Protein AF-A0A4S4M527-F1 (afdb_monomer_lite)

Organism: NCBI:txid1095465

Radius of gyration: 26.35 Å; chains: 1; bounding box: 72×80×52 Å

InterPro domains:
  IPR002562 3'-5' exonuclease domain [PF01612] (17-190)
  IPR002562 3'-5' exonuclease domain [SM00474] (15-194)
  IPR012337 Ribonuclease H-like superfamily [SSF53098] (31-190)
  IPR036397 Ribonuclease H superfamily [G3DSA:3.30.420.10] (13-190)
  IPR051132 3'-5' Exonuclease domain-containing protein [PTHR13620] (26-189)

pLDDT: mean 76.59, std 26.17, range [22.36, 98.75]

Foldseek 3Di:
DAADFLCPDVQRAAEDEDLDLVVCLVVLVVADAQKQKDFAWAFDPDDPNDTDDTATQWIWIDDPHYIYTYGQLSDPAHRPNVLCQQQDQVGAYFAAVVVVVQVRCCVRHVRFGWNDFHLLQLLLQQPVVSCVPPVDSHDHLQVLCCVQPVHGYDPDCLRNDHSSDDDDPVVSRNSRRRRSSRNVSVVSSVVSSVVVVGDDDSVRGTDGRCVVVVHDDDDPDPPPPPPPPPPDDDDDDDDDDDDDDDDDDDDDDDDDDDDDDDDDDDPDDPDDDDPLVVQLQVCVVVVHDPVVSQVVCPDPVHHDDPDFDWDDDPFFIWTDDPPDPDIDTDGPGDDDDDDD

Secondary structure (DSSP, 8-state):
-PBP-GGGSSSPPEEEEE--HHHHHHHHTT--SSEEEEEE------BTTBPPP----EEEEE-SSEEEEE-GGGSSS--HHHHHHHH-TTS-EEESSHHHHHHHHHHHH------EEEHHHHHHHH-HHHHHHH-SS---HHHHHHHHHS-B---SGGGGS-TTSPPPHHHHHHHHHHHHHHHHHHHHHHHHHHHTT----HHHHEE-HHHHHTPPP-PPPP----------PPPPPPPPP-----------------------------PPPPHHHHHHHHHHHTT--HHHHHHHTSSTTSPPPTT-EEEEETTEEEEE-TTSS--EEE-SSS------

Sequence (340 aa):
MPLYTYRDSIPRPTLMYIRSEAEANELVLALNGPVGFDMEWCCSPRRHGTSVHRPTALVQICDSSIILLIQLSAMKKVPQKVKELIESPSIPKMGVNIRGDGMKLYRDYGILPANLVELGTLACQADTCFQEIFNRPMVSLAKCVSFYQHRTLDKGPVRTSNWEAVLSREQMEYAANDAHCALLMYKKILSIARSSNRPLSPSEYTTDLAVELGIEREVPAPFSEEITPSNTELPPPPPSAQPVQEQADTSTSTRTLTISTSVSITKASAIAPRPQHLRAYQLWKNGNALDVICAALRSAERPLKQSTVMYVHSSGIILISSTFFLPSILRPGPLVNYYF

Structure (mmCIF, N/CA/C/O backbone):
data_AF-A0A4S4M527-F1
#
_entry.id   AF-A0A4S4M527-F1
#
loop_
_atom_site.group_PDB
_atom_site.id
_atom_site.type_symbol
_atom_site.label_atom_id
_atom_site.label_alt_id
_atom_site.label_comp_id
_atom_site.label_asym_id
_atom_site.label_entity_id
_atom_site.label_seq_id
_atom_site.pdbx_PDB_ins_code
_atom_site.Cartn_x
_atom_site.Cartn_y
_atom_site.Cartn_z
_atom_site.occupancy
_atom_site.B_iso_or_equiv
_atom_site.auth_seq_id
_atom_site.auth_comp_id
_atom_site.auth_asym_id
_atom_site.auth_atom_id
_atom_site.pdbx_PDB_model_num
ATOM 1 N N . MET A 1 1 ? 10.330 14.191 16.187 1.00 83.44 1 MET A N 1
ATOM 2 C CA . MET A 1 1 ? 9.886 12.780 16.249 1.00 83.44 1 MET A CA 1
ATOM 3 C C . MET A 1 1 ? 10.831 11.921 15.427 1.00 83.44 1 MET A C 1
ATOM 5 O O . MET A 1 1 ? 11.297 12.422 14.408 1.00 83.44 1 MET A O 1
ATOM 9 N N . PRO A 1 2 ? 11.134 10.682 15.850 1.00 94.00 2 PRO A N 1
ATOM 10 C CA . PRO A 1 2 ? 11.991 9.777 15.086 1.00 94.00 2 PRO A CA 1
ATOM 11 C C . PRO A 1 2 ? 11.385 9.435 13.719 1.00 94.00 2 PRO A C 1
ATOM 13 O O . PRO A 1 2 ? 10.159 9.426 13.555 1.00 94.00 2 PRO A O 1
ATOM 16 N N . LEU A 1 3 ? 12.249 9.149 12.741 1.00 95.25 3 LEU A N 1
ATOM 17 C CA . LEU A 1 3 ? 11.817 8.678 11.428 1.00 95.25 3 LEU A CA 1
ATOM 18 C C . LEU A 1 3 ? 11.140 7.309 11.549 1.00 95.25 3 LEU A C 1
ATOM 20 O O . LEU A 1 3 ? 11.508 6.462 12.369 1.00 95.25 3 LEU A O 1
ATOM 24 N N . TYR A 1 4 ? 10.112 7.107 10.739 1.00 96.75 4 TYR A N 1
ATOM 25 C CA . TYR A 1 4 ? 9.487 5.810 10.572 1.00 96.75 4 TYR A CA 1
ATOM 26 C C . TYR A 1 4 ? 10.345 4.921 9.666 1.00 96.75 4 TYR A C 1
ATOM 28 O O . TYR A 1 4 ? 10.824 5.367 8.627 1.00 96.75 4 TYR A O 1
ATOM 36 N N . THR A 1 5 ? 10.506 3.654 10.044 1.00 96.31 5 THR A N 1
ATOM 37 C CA . THR A 1 5 ? 11.042 2.615 9.160 1.00 96.31 5 THR A CA 1
ATOM 38 C C . THR A 1 5 ? 10.321 1.299 9.420 1.00 96.31 5 THR A C 1
ATOM 40 O O . THR A 1 5 ? 10.112 0.904 10.570 1.00 96.31 5 THR A O 1
ATOM 43 N N . TYR A 1 6 ? 9.973 0.581 8.353 1.00 95.50 6 TYR A N 1
ATOM 44 C CA . TYR A 1 6 ? 9.435 -0.774 8.449 1.00 95.50 6 TYR A CA 1
ATOM 45 C C . TYR A 1 6 ? 10.413 -1.727 9.157 1.00 95.50 6 TYR A C 1
ATOM 47 O O . TYR A 1 6 ? 9.998 -2.738 9.720 1.00 95.50 6 TYR A O 1
ATOM 55 N N . ARG A 1 7 ? 11.716 -1.411 9.173 1.00 94.25 7 ARG A N 1
ATOM 56 C CA . ARG A 1 7 ? 12.770 -2.245 9.773 1.00 94.25 7 ARG A CA 1
ATOM 57 C C . ARG A 1 7 ? 12.681 -2.376 11.289 1.00 94.25 7 ARG A C 1
ATOM 59 O O . ARG A 1 7 ? 13.253 -3.332 11.821 1.00 94.25 7 ARG A O 1
ATOM 66 N N . ASP A 1 8 ? 11.988 -1.446 11.939 1.00 93.69 8 ASP A N 1
ATOM 67 C CA . ASP A 1 8 ? 11.757 -1.441 13.386 1.00 93.69 8 ASP A CA 1
ATOM 68 C C . ASP A 1 8 ? 10.607 -2.376 13.792 1.00 93.69 8 ASP A C 1
ATOM 70 O O . ASP A 1 8 ? 10.422 -2.649 14.976 1.00 93.69 8 ASP A O 1
ATOM 74 N N . SER A 1 9 ? 9.815 -2.864 12.832 1.00 89.31 9 SER A N 1
ATOM 75 C CA . SER A 1 9 ? 8.726 -3.795 13.122 1.00 89.31 9 SER A CA 1
ATOM 76 C C . SER A 1 9 ? 9.244 -5.184 13.500 1.00 89.31 9 SER A C 1
ATOM 78 O O . SER A 1 9 ? 10.297 -5.637 13.040 1.00 89.31 9 SER A O 1
ATOM 80 N N . ILE A 1 10 ? 8.486 -5.859 14.367 1.00 86.12 10 ILE A N 1
ATOM 81 C CA . ILE A 1 10 ? 8.781 -7.208 14.847 1.00 86.12 10 ILE A CA 1
ATOM 82 C C . ILE A 1 10 ? 7.524 -8.071 14.633 1.00 86.12 10 ILE A C 1
ATOM 84 O O . ILE A 1 10 ? 6.491 -7.769 15.233 1.00 86.12 10 ILE A O 1
ATOM 88 N N . PRO A 1 11 ? 7.590 -9.135 13.806 1.00 88.75 11 PRO A N 1
ATOM 89 C CA . PRO A 1 11 ? 8.727 -9.506 12.960 1.00 88.75 11 PRO A CA 1
ATOM 90 C C . PRO A 1 11 ? 8.966 -8.479 11.842 1.00 88.75 11 PRO A C 1
ATOM 92 O O . PRO A 1 11 ? 8.029 -7.862 11.346 1.00 88.75 11 PRO A O 1
ATOM 95 N N . ARG A 1 12 ? 10.229 -8.325 11.427 1.00 89.94 12 ARG A N 1
ATOM 96 C CA . ARG A 1 12 ? 10.589 -7.443 10.312 1.00 89.94 12 ARG A CA 1
ATOM 97 C C . ARG A 1 12 ? 10.104 -8.054 8.992 1.00 89.94 12 ARG A C 1
ATOM 99 O O . ARG A 1 12 ? 10.495 -9.189 8.707 1.00 89.94 12 ARG A O 1
ATOM 106 N N . PRO A 1 13 ? 9.344 -7.326 8.157 1.00 91.00 13 PRO A N 1
ATOM 107 C CA . PRO A 1 13 ? 8.909 -7.840 6.875 1.00 91.00 13 PRO A CA 1
ATOM 108 C C . PRO A 1 13 ? 10.069 -7.891 5.877 1.00 91.00 13 PRO A C 1
ATOM 110 O O . PRO A 1 13 ? 11.017 -7.099 5.922 1.00 91.00 13 PRO A O 1
ATOM 113 N N . THR A 1 14 ? 9.986 -8.848 4.959 1.00 92.75 14 THR A N 1
ATOM 114 C CA . THR A 1 14 ? 10.963 -9.039 3.888 1.00 92.75 14 THR A CA 1
ATOM 115 C C . THR A 1 14 ? 10.628 -8.115 2.727 1.00 92.75 14 THR A C 1
ATOM 117 O O . THR A 1 14 ? 9.535 -8.193 2.177 1.00 92.75 14 THR A O 1
ATOM 120 N N . LEU A 1 15 ? 11.574 -7.259 2.344 1.00 96.12 15 LEU A N 1
ATOM 121 C CA . LEU A 1 15 ? 11.433 -6.365 1.197 1.00 96.12 15 LEU A CA 1
ATOM 122 C C . LEU A 1 15 ? 11.909 -7.056 -0.085 1.00 96.12 15 LEU A C 1
ATOM 124 O O . LEU A 1 15 ? 13.040 -7.541 -0.131 1.00 96.12 15 LEU A O 1
ATOM 128 N N . MET A 1 16 ? 11.071 -7.064 -1.120 1.00 91.81 16 MET A N 1
ATOM 129 C CA . MET A 1 16 ? 11.372 -7.637 -2.433 1.00 91.81 16 MET A CA 1
ATOM 130 C C . MET A 1 16 ? 11.135 -6.598 -3.528 1.00 91.81 16 MET A C 1
ATOM 132 O O . MET A 1 16 ? 10.050 -6.032 -3.628 1.00 91.81 16 MET A O 1
ATOM 136 N N . TYR A 1 17 ? 12.150 -6.361 -4.357 1.00 98.12 17 TYR A N 1
ATOM 137 C CA . TYR A 1 17 ? 12.063 -5.474 -5.515 1.00 98.12 17 TYR A CA 1
ATOM 138 C C . TYR A 1 17 ? 12.004 -6.301 -6.797 1.00 98.12 17 TYR A C 1
ATOM 140 O O . TYR A 1 17 ? 12.930 -7.051 -7.097 1.00 98.12 17 TYR A O 1
ATOM 148 N N . ILE A 1 18 ? 10.902 -6.159 -7.530 1.00 96.81 18 ILE A N 1
ATOM 149 C CA . ILE A 1 18 ? 10.504 -7.051 -8.613 1.00 96.81 18 ILE A CA 1
ATOM 150 C C . ILE A 1 18 ? 10.402 -6.264 -9.916 1.00 96.81 18 ILE A C 1
ATOM 152 O O . ILE A 1 18 ? 9.701 -5.254 -10.008 1.00 96.81 18 ILE A O 1
ATOM 156 N N . ARG A 1 19 ? 11.082 -6.769 -10.947 1.00 97.81 19 ARG A N 1
ATOM 157 C CA . ARG A 1 19 ? 11.080 -6.206 -12.310 1.00 97.81 19 ARG A CA 1
ATOM 158 C C . ARG A 1 19 ? 10.663 -7.223 -13.378 1.00 97.81 19 ARG A C 1
ATOM 160 O O . ARG A 1 19 ? 10.652 -6.894 -14.558 1.00 97.81 19 ARG A O 1
ATOM 167 N N . SER A 1 20 ? 10.334 -8.452 -12.972 1.00 95.88 20 SER A N 1
ATOM 168 C CA . SER A 1 20 ? 9.876 -9.538 -13.844 1.00 95.88 20 SER A CA 1
ATOM 169 C C . SER A 1 20 ? 8.390 -9.819 -13.631 1.00 95.88 20 SER A C 1
ATOM 171 O O . SER A 1 20 ? 7.934 -9.939 -12.496 1.00 95.88 20 SER A O 1
ATOM 173 N N . GLU A 1 21 ? 7.639 -9.965 -14.725 1.00 96.94 21 GLU A N 1
ATOM 174 C CA . GLU A 1 21 ? 6.211 -10.302 -14.680 1.00 96.94 21 GLU A CA 1
ATOM 175 C C . GLU A 1 21 ? 5.966 -11.662 -14.008 1.00 96.94 21 GLU A C 1
ATOM 177 O O . GLU A 1 21 ? 5.078 -11.794 -13.168 1.00 96.94 21 GLU A O 1
ATOM 182 N N . ALA A 1 22 ? 6.781 -12.668 -14.344 1.00 94.00 22 ALA A N 1
ATOM 183 C CA . ALA A 1 22 ? 6.652 -14.015 -13.790 1.00 94.00 22 ALA A CA 1
ATOM 184 C C . ALA A 1 22 ? 6.910 -14.032 -12.276 1.00 94.00 22 ALA A C 1
ATOM 186 O O . ALA A 1 22 ? 6.154 -14.640 -11.525 1.00 94.00 22 ALA A O 1
ATOM 187 N N . GLU A 1 23 ? 7.938 -13.307 -11.830 1.00 93.00 23 GLU A N 1
ATOM 188 C CA . GLU A 1 23 ? 8.274 -13.179 -10.410 1.00 93.00 23 GLU A CA 1
ATOM 189 C C . GLU A 1 23 ? 7.178 -12.428 -9.640 1.00 93.00 23 GLU A C 1
ATOM 191 O O . GLU A 1 23 ? 6.799 -12.842 -8.548 1.00 93.00 23 GLU A O 1
ATOM 196 N N . ALA A 1 24 ? 6.609 -11.369 -10.227 1.00 95.62 24 ALA A N 1
ATOM 197 C CA . ALA A 1 24 ? 5.493 -10.646 -9.626 1.00 95.62 24 ALA A CA 1
ATOM 198 C C . ALA A 1 24 ? 4.252 -11.536 -9.476 1.00 95.62 24 ALA A C 1
ATOM 200 O O . ALA A 1 24 ? 3.616 -11.518 -8.423 1.00 95.62 24 ALA A O 1
ATOM 201 N N . ASN A 1 25 ? 3.936 -12.342 -10.497 1.00 96.19 25 ASN A N 1
ATOM 202 C CA . ASN A 1 25 ? 2.818 -13.281 -10.447 1.00 96.19 25 ASN A CA 1
ATOM 203 C C . ASN A 1 25 ? 3.009 -14.381 -9.392 1.00 96.19 25 ASN A C 1
ATOM 205 O O . ASN A 1 25 ? 2.037 -14.776 -8.758 1.00 96.19 25 ASN A O 1
ATOM 209 N N . GLU A 1 26 ? 4.235 -14.871 -9.198 1.00 92.56 26 GLU A N 1
ATOM 210 C CA . GLU A 1 26 ? 4.546 -15.883 -8.182 1.00 92.56 26 GLU A CA 1
ATOM 211 C C . GLU A 1 26 ? 4.475 -15.293 -6.765 1.00 92.56 26 GLU A C 1
ATOM 213 O O . GLU A 1 26 ? 3.823 -15.852 -5.884 1.00 92.56 26 GLU A O 1
ATOM 218 N N . LEU A 1 27 ? 5.114 -14.143 -6.537 1.00 91.31 27 LEU A N 1
ATOM 219 C CA . LEU A 1 27 ? 5.280 -13.587 -5.192 1.00 91.31 27 LEU A CA 1
ATOM 220 C C . LEU A 1 27 ? 4.023 -12.912 -4.645 1.00 91.31 27 LEU A C 1
ATOM 222 O O . LEU A 1 27 ? 3.814 -12.928 -3.433 1.00 91.31 27 LEU A O 1
ATOM 226 N N . VAL A 1 28 ? 3.164 -12.349 -5.499 1.00 95.50 28 VAL A N 1
ATOM 227 C CA . VAL A 1 28 ? 1.921 -11.707 -5.040 1.00 95.50 28 VAL A CA 1
ATOM 228 C C . VAL A 1 28 ? 0.950 -12.708 -4.404 1.00 95.50 28 VAL A C 1
ATOM 230 O O . VAL A 1 28 ? 0.233 -12.356 -3.472 1.00 95.50 28 VAL A O 1
ATOM 233 N N . LEU A 1 29 ? 0.989 -13.973 -4.835 1.00 93.25 29 LEU A N 1
ATOM 234 C CA . LEU A 1 29 ? 0.188 -15.062 -4.265 1.00 93.25 29 LEU A CA 1
ATOM 235 C C . LEU A 1 29 ? 0.611 -15.433 -2.836 1.00 93.25 29 LEU A C 1
ATOM 237 O O . LEU A 1 29 ? -0.146 -16.087 -2.126 1.00 93.25 29 LEU A O 1
ATOM 241 N N . ALA A 1 30 ? 1.812 -15.031 -2.406 1.00 89.06 30 ALA A N 1
ATOM 242 C CA . ALA A 1 30 ? 2.293 -15.276 -1.049 1.00 89.06 30 ALA A CA 1
ATOM 243 C C . ALA A 1 30 ? 1.750 -14.266 -0.022 1.00 89.06 30 ALA A C 1
ATOM 245 O O . ALA A 1 30 ? 1.944 -14.469 1.180 1.00 89.06 30 ALA A O 1
ATOM 246 N N . LEU A 1 31 ? 1.110 -13.181 -0.474 1.00 92.38 31 LEU A N 1
ATOM 247 C CA . LEU A 1 31 ? 0.542 -12.167 0.407 1.00 92.38 31 LEU A CA 1
ATOM 248 C C . LEU A 1 31 ? -0.755 -12.657 1.047 1.00 92.38 31 LEU A C 1
ATOM 250 O O . LEU A 1 31 ? -1.658 -13.142 0.370 1.00 92.38 31 LEU A O 1
ATOM 254 N N . ASN A 1 32 ? -0.878 -12.440 2.354 1.00 90.31 32 ASN A N 1
ATOM 255 C CA . ASN A 1 32 ? -2.111 -12.680 3.092 1.00 90.31 32 ASN A CA 1
ATOM 256 C C . ASN A 1 32 ? -2.761 -11.339 3.441 1.00 90.31 32 ASN A C 1
ATOM 258 O O . ASN A 1 32 ? -2.271 -10.613 4.307 1.00 90.31 32 ASN A O 1
ATOM 262 N N . GLY A 1 33 ? -3.861 -11.009 2.754 1.00 89.31 33 GLY A N 1
ATOM 263 C CA . GLY A 1 33 ? -4.626 -9.785 3.004 1.00 89.31 33 GLY A CA 1
ATOM 264 C C . GLY A 1 33 ? -5.125 -9.682 4.454 1.00 89.31 33 GLY A C 1
ATOM 265 O O . GLY A 1 33 ? -5.291 -10.711 5.116 1.00 89.31 33 GLY A O 1
ATOM 266 N N . PRO A 1 34 ? -5.393 -8.473 4.984 1.00 97.56 34 PRO A N 1
ATOM 267 C CA . PRO A 1 34 ? -5.377 -7.144 4.345 1.00 97.56 34 PRO A CA 1
ATOM 268 C C . PRO A 1 34 ? -3.984 -6.667 3.911 1.00 97.56 34 PRO A C 1
ATOM 270 O O . PRO A 1 34 ? -2.988 -7.072 4.511 1.00 97.56 34 PRO A O 1
ATOM 273 N N . VAL A 1 35 ? -3.918 -5.782 2.906 1.00 98.69 35 VAL A N 1
ATOM 274 C CA . VAL A 1 35 ? -2.644 -5.288 2.356 1.00 98.69 35 VAL A CA 1
ATOM 275 C C . VAL A 1 35 ? -2.511 -3.766 2.378 1.00 98.69 35 VAL A C 1
ATOM 277 O O . VAL A 1 35 ? -3.416 -3.033 1.979 1.00 98.69 35 VAL A O 1
ATOM 280 N N . GLY A 1 36 ? -1.341 -3.290 2.801 1.00 98.69 36 GLY A N 1
ATOM 281 C CA . GLY A 1 36 ? -0.929 -1.907 2.573 1.00 98.69 36 GLY A CA 1
ATOM 282 C C . GLY A 1 36 ? -0.670 -1.690 1.090 1.00 98.69 36 GLY A C 1
ATOM 283 O O . GLY A 1 36 ? -0.096 -2.568 0.442 1.00 98.69 36 GLY A O 1
ATOM 284 N N . PHE A 1 37 ? -1.129 -0.561 0.559 1.00 98.75 37 PHE A N 1
ATOM 285 C CA . PHE A 1 37 ? -1.101 -0.276 -0.867 1.00 98.75 37 PHE A CA 1
ATOM 286 C C . PHE A 1 37 ? -0.721 1.181 -1.121 1.00 98.75 37 PHE A C 1
ATOM 288 O O . PHE A 1 37 ? -1.317 2.081 -0.532 1.00 98.75 37 PHE A O 1
ATOM 295 N N . ASP A 1 38 ? 0.241 1.391 -2.015 1.00 98.31 38 ASP A N 1
ATOM 296 C CA . ASP A 1 38 ? 0.602 2.709 -2.539 1.00 98.31 38 ASP A CA 1
ATOM 297 C C . ASP A 1 38 ? 1.256 2.568 -3.927 1.00 98.31 38 ASP A C 1
ATOM 299 O O . ASP A 1 38 ? 1.542 1.456 -4.393 1.00 98.31 38 ASP A O 1
ATOM 303 N N . MET A 1 39 ? 1.464 3.674 -4.633 1.00 98.06 39 MET A N 1
ATOM 304 C CA . MET A 1 39 ? 2.029 3.666 -5.976 1.00 98.06 39 MET A CA 1
ATOM 305 C C . MET A 1 39 ? 2.818 4.935 -6.302 1.00 98.06 39 MET A C 1
ATOM 307 O O . MET A 1 39 ? 2.554 6.011 -5.787 1.00 98.06 39 MET A O 1
ATOM 311 N N . GLU A 1 40 ? 3.779 4.812 -7.217 1.00 97.44 40 GLU A N 1
ATOM 312 C CA . GLU A 1 40 ? 4.677 5.911 -7.576 1.00 97.44 40 GLU A CA 1
ATOM 313 C C . GLU A 1 40 ? 4.849 6.046 -9.092 1.00 97.44 40 GLU A C 1
ATOM 315 O O . GLU A 1 40 ? 4.766 5.075 -9.854 1.00 97.44 40 GLU A O 1
ATOM 320 N N . TRP A 1 41 ? 5.070 7.278 -9.549 1.00 95.75 41 TRP A N 1
ATOM 321 C CA . TRP A 1 41 ? 5.211 7.625 -10.964 1.00 95.75 41 TRP A CA 1
ATOM 322 C C . TRP A 1 41 ? 6.108 8.841 -11.160 1.00 95.75 41 TRP A C 1
ATOM 324 O O . TRP A 1 41 ? 6.236 9.704 -10.295 1.00 95.75 41 TRP A O 1
ATOM 334 N N . CYS A 1 42 ? 6.716 8.951 -12.338 1.00 92.19 42 CYS A N 1
ATOM 335 C CA . CYS A 1 42 ? 7.538 10.108 -12.667 1.00 92.19 42 CYS A CA 1
ATOM 336 C C . CYS A 1 42 ? 6.691 11.382 -12.763 1.00 92.19 42 CYS A C 1
ATOM 338 O O . CYS A 1 42 ? 5.835 11.512 -13.639 1.00 92.19 42 CYS A O 1
ATOM 340 N N . CYS A 1 43 ? 6.984 12.368 -11.921 1.00 81.38 43 CYS A N 1
ATOM 341 C CA . CYS A 1 43 ? 6.433 13.710 -12.059 1.00 81.38 43 CYS A CA 1
ATOM 342 C C . CYS A 1 43 ? 7.179 14.460 -13.173 1.00 81.38 43 CYS A C 1
ATOM 344 O O . CYS A 1 43 ? 8.318 14.886 -12.992 1.00 81.38 43 CYS A O 1
ATOM 346 N N . SER A 1 44 ? 6.551 14.648 -14.336 1.00 67.62 44 SER A N 1
ATOM 347 C CA . SER A 1 44 ? 7.105 15.525 -15.373 1.00 67.62 44 SER A CA 1
ATOM 348 C C . SER A 1 44 ? 6.817 16.994 -15.030 1.00 67.62 44 SER A C 1
ATOM 350 O O . SER A 1 44 ? 5.649 17.347 -14.835 1.00 67.62 44 SER A O 1
ATOM 352 N N . PRO A 1 45 ? 7.834 17.879 -14.982 1.00 61.09 45 PRO A N 1
ATOM 353 C CA . PRO A 1 45 ? 7.591 19.305 -14.826 1.00 61.09 45 PRO A CA 1
ATOM 354 C C . PRO A 1 45 ? 6.725 19.805 -15.984 1.00 61.09 45 PRO A C 1
ATOM 356 O O . PRO A 1 45 ? 6.943 19.424 -17.137 1.00 61.09 45 PRO A O 1
ATOM 359 N N . ARG A 1 46 ? 5.755 20.679 -15.690 1.00 57.50 46 ARG A N 1
ATOM 360 C CA . ARG A 1 46 ? 4.980 21.368 -16.728 1.00 57.50 46 ARG A CA 1
ATOM 361 C C . ARG A 1 46 ? 5.946 22.197 -17.574 1.00 57.50 46 ARG A C 1
ATOM 363 O O . ARG A 1 46 ? 6.410 23.243 -17.132 1.00 57.50 46 ARG A O 1
ATOM 370 N N . ARG A 1 47 ? 6.248 21.745 -18.789 1.00 53.41 47 ARG A N 1
ATOM 371 C CA . ARG A 1 47 ? 6.888 22.579 -19.810 1.00 53.41 47 ARG A CA 1
ATOM 372 C C . ARG A 1 47 ? 5.773 23.144 -20.685 1.00 53.41 47 ARG A C 1
ATOM 374 O O . ARG A 1 47 ? 4.981 22.377 -21.217 1.00 53.41 47 ARG A O 1
ATOM 381 N N . HIS A 1 48 ? 5.694 24.471 -20.788 1.00 58.19 48 HIS A N 1
ATOM 382 C CA . HIS A 1 48 ? 4.729 25.186 -21.642 1.00 58.19 48 HIS A CA 1
ATOM 383 C C . HIS A 1 48 ? 3.244 24.870 -21.364 1.00 58.19 48 HIS A C 1
ATOM 385 O O . HIS A 1 48 ? 2.428 24.817 -22.274 1.00 58.19 48 HIS A O 1
ATOM 391 N N . GLY A 1 49 ? 2.878 24.645 -20.097 1.00 58.03 49 GLY A N 1
ATOM 392 C CA . GLY A 1 49 ? 1.479 24.434 -19.695 1.00 58.03 49 GLY A CA 1
ATOM 393 C C . GLY A 1 49 ? 0.932 23.019 -19.917 1.00 58.03 49 GLY A C 1
ATOM 394 O O . GLY A 1 49 ? -0.081 22.675 -19.315 1.00 58.03 49 GLY A O 1
ATOM 395 N N . THR A 1 50 ? 1.624 22.160 -20.672 1.00 56.34 50 THR A N 1
ATOM 396 C CA . THR A 1 50 ? 1.233 20.757 -20.878 1.00 56.34 50 THR A CA 1
ATOM 397 C C . THR A 1 50 ? 2.015 19.827 -19.949 1.00 56.34 50 THR A C 1
ATOM 399 O O . THR A 1 50 ? 3.245 19.765 -20.004 1.00 56.34 50 THR A O 1
ATOM 402 N N . SER A 1 51 ? 1.322 19.090 -19.078 1.00 63.53 51 SER A N 1
ATOM 403 C CA . SER A 1 51 ? 1.917 17.964 -18.350 1.00 63.53 51 SER A CA 1
ATOM 404 C C . SER A 1 51 ? 1.893 16.724 -19.238 1.00 63.53 51 SER A C 1
ATOM 406 O O . SER A 1 51 ? 0.815 16.284 -19.635 1.00 63.53 51 SER A O 1
ATOM 408 N N . VAL A 1 52 ? 3.060 16.143 -19.522 1.00 77.06 52 VAL A N 1
ATOM 409 C CA . VAL A 1 52 ? 3.135 14.826 -20.168 1.00 77.06 52 VAL A CA 1
ATOM 410 C C . VAL A 1 52 ? 2.574 13.796 -19.192 1.00 77.06 52 VAL A C 1
ATOM 412 O O . VAL A 1 52 ? 3.023 13.722 -18.047 1.00 77.06 52 VAL A O 1
ATOM 415 N N . HIS A 1 53 ? 1.567 13.034 -19.623 1.00 84.94 53 HIS A N 1
ATOM 416 C CA . HIS A 1 53 ? 1.033 11.929 -18.832 1.00 84.94 53 HIS A CA 1
ATOM 417 C C . HIS A 1 53 ? 2.119 10.859 -18.661 1.00 84.94 53 HIS A C 1
ATOM 419 O O . HIS A 1 53 ? 2.767 10.451 -19.624 1.00 84.94 53 HIS A O 1
ATOM 425 N N . ARG A 1 54 ? 2.356 10.458 -17.410 1.00 91.62 54 ARG A N 1
ATOM 426 C CA . ARG A 1 54 ? 3.320 9.421 -17.036 1.00 91.62 54 ARG A CA 1
ATOM 427 C C . ARG A 1 54 ? 2.552 8.311 -16.312 1.00 91.62 54 ARG A C 1
ATOM 429 O O . ARG A 1 54 ? 1.971 8.593 -15.250 1.00 91.62 54 ARG A O 1
ATOM 436 N N . PRO A 1 55 ? 2.487 7.093 -16.882 1.00 95.75 55 PRO A N 1
ATOM 437 C CA . PRO A 1 55 ? 1.821 5.963 -16.246 1.00 95.75 55 PRO A CA 1
ATOM 438 C C . PRO A 1 55 ? 2.405 5.644 -14.865 1.00 95.75 55 PRO A C 1
ATOM 440 O O . PRO A 1 55 ? 3.532 6.035 -14.552 1.00 95.75 55 PRO A O 1
ATOM 443 N N . THR A 1 56 ? 1.643 4.947 -14.026 1.00 97.81 56 THR A N 1
ATOM 444 C CA . THR A 1 56 ? 2.147 4.419 -12.752 1.00 97.81 56 THR A CA 1
ATOM 445 C C . THR A 1 56 ? 3.360 3.515 -12.983 1.00 97.81 56 THR A C 1
ATOM 447 O O . THR A 1 56 ? 3.263 2.495 -13.651 1.00 97.81 56 THR A O 1
ATOM 450 N N . ALA A 1 57 ? 4.517 3.874 -12.428 1.00 98.12 57 ALA A N 1
ATOM 451 C CA . ALA A 1 57 ? 5.768 3.155 -12.665 1.00 98.12 57 ALA A CA 1
ATOM 452 C C . ALA A 1 57 ? 6.002 2.028 -11.650 1.00 98.12 57 ALA A C 1
ATOM 454 O O . ALA A 1 57 ? 6.598 1.004 -11.987 1.00 98.12 57 ALA A O 1
ATOM 455 N N . LEU A 1 58 ? 5.522 2.209 -10.419 1.00 98.75 58 LEU A N 1
ATOM 456 C CA . LEU A 1 58 ? 5.728 1.302 -9.296 1.00 98.75 58 LEU A CA 1
ATOM 457 C C . LEU A 1 58 ? 4.419 1.093 -8.536 1.00 98.75 58 LEU A C 1
ATOM 459 O O . LEU A 1 58 ? 3.753 2.062 -8.184 1.00 98.75 58 LEU A O 1
ATOM 463 N N . VAL A 1 59 ? 4.104 -0.160 -8.219 1.00 98.75 59 VAL A N 1
ATOM 464 C CA . VAL A 1 59 ? 3.054 -0.531 -7.263 1.00 98.75 59 VAL A CA 1
ATOM 465 C C . VAL A 1 59 ? 3.709 -1.144 -6.029 1.00 98.75 59 VAL A C 1
ATOM 467 O O . VAL A 1 59 ? 4.598 -1.989 -6.146 1.00 98.75 59 VAL A O 1
ATOM 470 N N . GLN A 1 60 ? 3.277 -0.708 -4.851 1.00 98.62 60 GLN A N 1
ATOM 471 C CA . GLN A 1 60 ? 3.746 -1.191 -3.560 1.00 98.62 60 GLN A CA 1
ATOM 472 C C . GLN A 1 60 ? 2.620 -1.949 -2.874 1.00 98.62 60 GLN A C 1
ATOM 474 O O . GLN A 1 60 ? 1.532 -1.410 -2.688 1.00 98.62 60 GLN A O 1
ATOM 479 N N . ILE A 1 61 ? 2.874 -3.201 -2.500 1.00 98.69 61 ILE A N 1
ATOM 480 C CA . ILE A 1 61 ? 1.888 -4.038 -1.813 1.00 98.69 61 ILE A CA 1
ATOM 481 C C . ILE A 1 61 ? 2.580 -4.739 -0.661 1.00 98.69 61 ILE A C 1
ATOM 483 O O . ILE A 1 61 ? 3.618 -5.370 -0.859 1.00 98.69 61 ILE A O 1
ATOM 487 N N . CYS A 1 62 ? 2.018 -4.668 0.538 1.00 97.62 62 CYS A N 1
ATOM 488 C CA . CYS A 1 62 ? 2.579 -5.394 1.667 1.00 97.62 62 CYS A CA 1
ATOM 489 C C . CYS A 1 62 ? 1.528 -6.070 2.531 1.00 97.62 62 CYS A C 1
ATOM 491 O O . CYS A 1 62 ? 0.461 -5.513 2.779 1.00 97.62 62 CYS A O 1
ATOM 493 N N . ASP A 1 63 ? 1.887 -7.225 3.077 1.00 96.12 63 ASP A N 1
ATOM 494 C CA . ASP A 1 63 ? 1.211 -7.806 4.228 1.00 96.12 63 ASP A CA 1
ATOM 495 C C . ASP A 1 63 ? 2.072 -7.638 5.496 1.00 96.12 63 ASP A C 1
ATOM 497 O O . ASP A 1 63 ? 2.981 -6.810 5.565 1.00 96.12 63 ASP A O 1
ATOM 501 N N . SER A 1 64 ? 1.776 -8.411 6.541 1.00 92.00 64 SER A N 1
ATOM 502 C CA . SER A 1 64 ? 2.518 -8.361 7.810 1.00 92.00 64 SER A CA 1
ATOM 503 C C . SER A 1 64 ? 3.969 -8.855 7.719 1.00 92.00 64 SER A C 1
ATOM 505 O O . SER A 1 64 ? 4.722 -8.695 8.674 1.00 92.00 64 SER A O 1
ATOM 507 N N . SER A 1 65 ? 4.334 -9.542 6.639 1.00 91.56 65 SER A N 1
ATOM 508 C CA . SER A 1 65 ? 5.549 -10.350 6.524 1.00 91.56 65 SER A CA 1
ATOM 509 C C . SER A 1 65 ? 6.376 -10.053 5.277 1.00 91.56 65 SER A C 1
ATOM 511 O O . SER A 1 65 ? 7.586 -10.289 5.284 1.00 91.56 65 SER A O 1
ATOM 513 N N . ILE A 1 66 ? 5.755 -9.537 4.220 1.00 94.75 66 ILE A N 1
ATOM 514 C CA . ILE A 1 66 ? 6.372 -9.290 2.921 1.00 94.75 66 ILE A CA 1
ATOM 515 C C . ILE A 1 66 ? 5.948 -7.906 2.426 1.00 94.75 66 ILE A C 1
ATOM 517 O O . ILE A 1 66 ? 4.781 -7.532 2.513 1.00 94.75 66 ILE A O 1
ATOM 521 N N . ILE A 1 67 ? 6.908 -7.162 1.878 1.00 98.38 67 ILE A N 1
ATOM 522 C CA . ILE A 1 67 ? 6.700 -5.918 1.136 1.00 98.38 67 ILE A CA 1
ATOM 523 C C . ILE A 1 67 ? 7.188 -6.155 -0.293 1.00 98.38 67 ILE A C 1
ATOM 525 O O . ILE A 1 67 ? 8.366 -6.444 -0.507 1.00 98.38 67 ILE A O 1
ATOM 529 N N . LEU A 1 68 ? 6.290 -6.024 -1.265 1.00 98.50 68 LEU A N 1
ATOM 530 C CA . LEU A 1 68 ? 6.568 -6.162 -2.689 1.00 98.50 68 LEU A CA 1
ATOM 531 C C . LEU A 1 68 ? 6.606 -4.780 -3.343 1.00 98.50 68 LEU A C 1
ATOM 533 O O . LEU A 1 68 ? 5.631 -4.034 -3.294 1.00 98.50 68 LEU A O 1
ATOM 537 N N . LEU A 1 69 ? 7.726 -4.466 -3.988 1.00 98.75 69 LEU A N 1
ATOM 538 C CA . LEU A 1 69 ? 7.905 -3.299 -4.846 1.00 98.75 69 LEU A CA 1
ATOM 539 C C . LEU A 1 69 ? 7.903 -3.774 -6.300 1.00 98.75 69 LEU A C 1
ATOM 541 O O . LEU A 1 69 ? 8.908 -4.289 -6.790 1.00 98.75 69 LEU A O 1
ATOM 545 N N . ILE A 1 70 ? 6.765 -3.640 -6.975 1.00 98.75 70 ILE A N 1
ATOM 546 C CA . ILE A 1 70 ? 6.516 -4.200 -8.307 1.00 98.75 70 ILE A CA 1
ATOM 547 C C . ILE A 1 70 ? 6.632 -3.084 -9.342 1.00 98.75 70 ILE A C 1
ATOM 549 O O . ILE A 1 70 ? 5.734 -2.253 -9.487 1.00 98.75 70 ILE A O 1
ATOM 553 N N . GLN A 1 71 ? 7.754 -3.041 -10.059 1.00 98.56 71 GLN A N 1
ATOM 554 C CA . GLN A 1 71 ? 8.014 -1.980 -11.028 1.00 98.56 71 GLN A CA 1
ATOM 555 C C . GLN A 1 71 ? 7.374 -2.290 -12.383 1.00 98.56 71 GLN A C 1
ATOM 557 O O . GLN A 1 71 ? 7.975 -2.938 -13.240 1.00 98.56 71 GLN A O 1
ATOM 562 N N . LEU A 1 72 ? 6.162 -1.774 -12.582 1.00 98.50 72 LEU A N 1
ATOM 563 C CA . LEU A 1 72 ? 5.389 -1.917 -13.814 1.00 98.50 72 LEU A CA 1
ATOM 564 C C . LEU A 1 72 ? 6.106 -1.326 -15.033 1.00 98.50 72 LEU A C 1
ATOM 566 O O . LEU A 1 72 ? 6.043 -1.909 -16.111 1.00 98.50 72 LEU A O 1
ATOM 570 N N . SER A 1 73 ? 6.849 -0.224 -14.874 1.00 97.50 73 SER A N 1
ATOM 571 C CA . SER A 1 73 ? 7.592 0.402 -15.983 1.00 97.50 73 SER A CA 1
ATOM 572 C C . SER A 1 73 ? 8.708 -0.478 -16.560 1.00 97.50 73 SER A C 1
ATOM 574 O O . SER A 1 73 ? 9.192 -0.214 -17.658 1.00 97.50 73 SER A O 1
ATOM 576 N N . ALA A 1 74 ? 9.139 -1.510 -15.828 1.00 97.19 74 ALA A N 1
ATOM 577 C CA . ALA A 1 74 ? 10.133 -2.479 -16.285 1.00 97.19 74 ALA A CA 1
ATOM 578 C C . ALA A 1 74 ? 9.503 -3.698 -16.990 1.00 97.19 74 ALA A C 1
ATOM 580 O O . ALA A 1 74 ? 10.229 -4.586 -17.435 1.00 97.19 74 ALA A O 1
ATOM 581 N N . MET A 1 75 ? 8.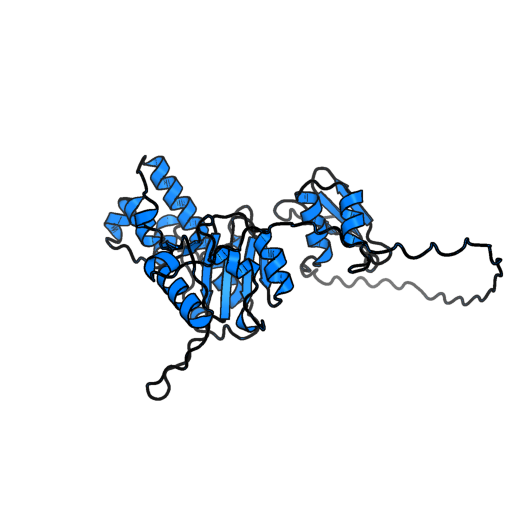171 -3.753 -17.091 1.00 97.25 75 MET A N 1
ATOM 582 C CA . MET A 1 75 ? 7.413 -4.889 -17.611 1.00 97.25 75 MET A CA 1
ATOM 583 C C . MET A 1 75 ? 6.676 -4.511 -18.898 1.00 97.25 75 MET A C 1
ATOM 585 O O . MET A 1 75 ? 6.316 -3.358 -19.117 1.00 97.25 75 MET A O 1
ATOM 589 N N . LYS A 1 76 ? 6.427 -5.498 -19.767 1.00 94.88 76 LYS A N 1
ATOM 590 C CA . LYS A 1 76 ? 5.681 -5.275 -21.021 1.00 94.88 76 LYS A CA 1
ATOM 591 C C . LYS A 1 76 ? 4.182 -5.076 -20.793 1.00 94.88 76 LYS A C 1
ATOM 593 O O . LYS A 1 76 ? 3.520 -4.438 -21.602 1.00 94.88 76 LYS A O 1
ATOM 598 N N . LYS A 1 77 ? 3.652 -5.666 -19.723 1.00 95.44 77 LYS A N 1
ATOM 599 C CA . LYS A 1 77 ? 2.249 -5.603 -19.314 1.00 95.44 77 LYS A CA 1
ATOM 600 C C . LYS A 1 77 ? 2.158 -5.735 -17.798 1.00 95.44 77 LYS A C 1
ATOM 602 O O . LYS A 1 77 ? 3.108 -6.184 -17.154 1.00 95.44 77 LYS A O 1
ATOM 607 N N . VAL A 1 78 ? 1.012 -5.361 -17.239 1.00 97.81 78 VAL A N 1
ATOM 608 C CA . VAL A 1 78 ? 0.740 -5.565 -15.814 1.00 97.81 78 VAL A CA 1
ATOM 609 C C . VAL A 1 78 ? 0.647 -7.072 -15.528 1.00 97.81 78 VAL A C 1
ATOM 611 O O . VAL A 1 78 ? -0.059 -7.772 -16.259 1.00 97.81 78 VAL A O 1
ATOM 614 N N . PRO A 1 79 ? 1.325 -7.593 -14.487 1.00 98.44 79 PRO A N 1
ATOM 615 C CA . PRO A 1 79 ? 1.217 -8.999 -14.112 1.00 98.44 79 PRO A CA 1
ATOM 616 C C . PRO A 1 79 ? -0.219 -9.372 -13.727 1.00 98.44 79 PRO A C 1
ATOM 618 O O . PRO A 1 79 ? -0.845 -8.710 -12.897 1.00 98.44 79 PRO A O 1
ATOM 621 N N . GLN A 1 80 ? -0.735 -10.454 -14.310 1.00 98.12 80 GLN A N 1
ATOM 622 C CA . GLN A 1 80 ? -2.135 -10.857 -14.164 1.00 98.12 80 GLN A CA 1
ATOM 623 C C . GLN A 1 80 ? -2.546 -11.100 -12.702 1.00 98.12 80 GLN A C 1
ATOM 625 O O . GLN A 1 80 ? -3.600 -10.634 -12.284 1.00 98.12 80 GLN A O 1
ATOM 630 N N . LYS A 1 81 ? -1.708 -11.755 -11.889 1.00 98.19 81 LYS A N 1
ATOM 631 C CA . LYS A 1 81 ? -2.022 -12.008 -10.470 1.00 98.19 81 LYS A CA 1
ATOM 632 C C . LYS A 1 81 ? -1.978 -10.745 -9.615 1.00 98.19 81 LYS A C 1
ATOM 634 O O . LYS A 1 81 ? -2.695 -10.646 -8.624 1.00 98.19 81 LYS A O 1
ATOM 639 N N . VAL A 1 82 ? -1.181 -9.755 -10.018 1.00 98.56 82 VAL A N 1
ATOM 640 C CA . VAL A 1 82 ? -1.172 -8.436 -9.373 1.00 98.56 82 VAL A CA 1
ATOM 641 C C . VAL A 1 82 ? -2.475 -7.701 -9.678 1.00 98.56 82 VAL A C 1
ATOM 643 O O . VAL A 1 82 ? -3.094 -7.169 -8.760 1.00 98.56 82 VAL A O 1
ATOM 646 N N . LYS A 1 83 ? -2.932 -7.736 -10.939 1.00 98.56 83 LYS A N 1
ATOM 647 C CA . LYS A 1 83 ? -4.245 -7.209 -11.334 1.00 98.56 83 LYS A CA 1
ATOM 648 C C . LYS A 1 83 ? -5.373 -7.883 -10.541 1.00 98.56 83 LYS A C 1
ATOM 650 O O . LYS A 1 83 ? -6.141 -7.180 -9.896 1.00 98.56 83 LYS A O 1
ATOM 655 N N . GLU A 1 84 ? -5.415 -9.216 -10.509 1.00 98.25 84 GLU A N 1
ATOM 656 C CA . GLU A 1 84 ? -6.426 -9.982 -9.761 1.00 98.25 84 GLU A CA 1
ATOM 657 C C . GLU A 1 84 ? -6.482 -9.590 -8.272 1.00 98.25 84 GLU A C 1
ATOM 659 O O . GLU A 1 84 ? -7.567 -9.396 -7.727 1.00 98.25 84 GLU A O 1
ATOM 664 N N . LEU A 1 85 ? -5.331 -9.416 -7.606 1.00 98.38 85 LEU A N 1
ATOM 665 C CA . LEU A 1 85 ? -5.296 -8.984 -6.203 1.00 98.38 85 LEU A CA 1
ATOM 666 C C . LEU A 1 85 ? -5.869 -7.568 -6.023 1.00 98.38 85 LEU A C 1
ATOM 668 O O . LEU A 1 85 ? -6.648 -7.320 -5.097 1.00 98.38 85 LEU A O 1
ATOM 672 N N . ILE A 1 86 ? -5.496 -6.633 -6.900 1.00 98.56 86 ILE A N 1
ATOM 673 C CA . ILE A 1 86 ? -5.958 -5.240 -6.844 1.00 98.56 86 ILE A CA 1
ATOM 674 C C . ILE A 1 86 ? -7.476 -5.160 -7.088 1.00 98.56 86 ILE A C 1
ATOM 676 O O . ILE A 1 86 ? -8.177 -4.438 -6.375 1.00 98.56 86 ILE A O 1
ATOM 680 N N . GLU A 1 87 ? -8.000 -5.940 -8.031 1.00 98.31 87 GLU A N 1
ATOM 681 C CA . GLU A 1 87 ? -9.427 -5.983 -8.385 1.00 98.31 87 GLU A CA 1
ATOM 682 C C . GLU A 1 87 ? -10.270 -6.842 -7.430 1.00 98.31 87 GLU A C 1
ATOM 684 O O . GLU A 1 87 ? -11.496 -6.764 -7.455 1.00 98.31 87 GLU A O 1
ATOM 689 N N . SER A 1 88 ? -9.640 -7.631 -6.555 1.00 97.50 88 SER A N 1
ATOM 690 C CA . SER A 1 88 ? -10.354 -8.515 -5.634 1.00 97.50 88 SER A CA 1
ATOM 691 C C . SER A 1 88 ? -11.150 -7.737 -4.572 1.00 97.50 88 SER A C 1
ATOM 693 O O . SER A 1 88 ? -10.547 -7.015 -3.766 1.00 97.50 88 SER A O 1
ATOM 695 N N . PRO A 1 89 ? -12.484 -7.912 -4.478 1.00 96.75 89 PRO A N 1
ATOM 696 C CA . PRO A 1 89 ? -13.286 -7.294 -3.423 1.00 96.75 89 PRO A CA 1
ATOM 697 C C . PRO A 1 89 ? -13.055 -7.943 -2.051 1.00 96.75 89 PRO A C 1
ATOM 699 O O . PRO A 1 89 ? -13.362 -7.331 -1.031 1.00 96.75 89 PRO A O 1
ATOM 702 N N . SER A 1 90 ? -12.488 -9.155 -1.988 1.00 96.56 90 SER A N 1
ATOM 703 C CA . SER A 1 90 ? -12.248 -9.866 -0.724 1.00 96.56 90 SER A CA 1
ATOM 704 C C . SER A 1 90 ? -10.971 -9.427 -0.005 1.00 96.56 90 SER A C 1
ATOM 706 O O . SER A 1 90 ? -10.817 -9.702 1.184 1.00 96.56 90 SER A O 1
ATOM 708 N N . ILE A 1 91 ? -10.067 -8.729 -0.698 1.00 97.69 91 ILE A N 1
ATOM 709 C CA . ILE A 1 91 ? -8.795 -8.257 -0.146 1.00 97.69 91 ILE A CA 1
ATOM 710 C C . ILE A 1 91 ? -8.883 -6.739 0.049 1.00 97.69 91 ILE A C 1
ATOM 712 O O . ILE A 1 91 ? -8.912 -6.012 -0.947 1.00 97.69 91 ILE A O 1
ATOM 716 N N . PRO A 1 92 ? -8.892 -6.236 1.297 1.00 98.31 92 PRO A N 1
ATOM 717 C CA . PRO A 1 92 ? -8.822 -4.804 1.558 1.00 98.31 92 PRO A CA 1
ATOM 718 C C . PRO A 1 92 ? -7.436 -4.254 1.210 1.00 98.31 92 PRO A C 1
ATOM 720 O O . PRO A 1 92 ? -6.428 -4.799 1.671 1.00 98.31 92 PRO A O 1
ATOM 723 N N . LYS A 1 93 ? -7.392 -3.166 0.434 1.00 98.62 93 LYS A N 1
ATOM 724 C CA . LYS A 1 93 ? -6.176 -2.390 0.132 1.00 98.62 93 LYS A CA 1
ATOM 725 C C . LYS A 1 93 ? -6.261 -1.066 0.875 1.00 98.62 93 LYS A C 1
ATOM 727 O O . LYS A 1 93 ? -7.234 -0.357 0.662 1.00 98.62 93 LYS A O 1
ATOM 732 N N . MET A 1 94 ? -5.305 -0.726 1.736 1.00 98.31 94 MET A N 1
ATOM 733 C CA . MET A 1 94 ? -5.358 0.527 2.506 1.00 98.31 94 MET A CA 1
ATOM 734 C C . MET A 1 94 ? -4.260 1.508 2.125 1.00 98.31 94 MET A C 1
ATOM 736 O O . MET A 1 94 ? -3.108 1.118 1.951 1.00 98.31 94 MET A O 1
ATOM 740 N N . GLY A 1 95 ? -4.637 2.784 2.090 1.00 97.81 95 GLY A N 1
ATOM 741 C CA . GLY A 1 95 ? -3.773 3.910 1.752 1.00 97.81 95 GLY A CA 1
ATOM 742 C C . GLY A 1 95 ? -4.441 5.239 2.108 1.00 97.81 95 GLY A C 1
ATOM 743 O O . GLY A 1 95 ? -5.488 5.267 2.762 1.00 97.81 95 GLY A O 1
ATOM 744 N N . VAL A 1 96 ? -3.824 6.344 1.697 1.00 96.88 96 VAL A N 1
ATOM 745 C CA . VAL A 1 96 ? -4.372 7.698 1.861 1.00 96.88 96 VAL A CA 1
ATOM 746 C C . VAL A 1 96 ? -4.587 8.313 0.494 1.00 96.88 96 VAL A C 1
ATOM 748 O O . VAL A 1 96 ? -3.664 8.333 -0.310 1.00 96.88 96 VAL A O 1
ATOM 751 N N . ASN A 1 97 ? -5.775 8.868 0.256 1.00 96.94 97 ASN A N 1
ATOM 752 C CA . ASN A 1 97 ? -6.228 9.257 -1.080 1.00 96.94 97 ASN A CA 1
ATOM 753 C C . ASN A 1 97 ? -6.217 8.069 -2.065 1.00 96.94 97 ASN A C 1
ATOM 755 O O . ASN A 1 97 ? -6.034 8.240 -3.271 1.00 96.94 97 ASN A O 1
ATOM 759 N N . ILE A 1 98 ? -6.472 6.862 -1.550 1.00 97.94 98 ILE A N 1
ATOM 760 C CA . ILE A 1 98 ? -6.310 5.609 -2.299 1.00 97.94 98 ILE A CA 1
ATOM 761 C C . ILE A 1 98 ? -7.315 5.481 -3.453 1.00 97.94 98 ILE A C 1
ATOM 763 O O . ILE A 1 98 ? -7.029 4.869 -4.480 1.00 97.94 98 ILE A O 1
ATOM 767 N N . ARG A 1 99 ? -8.485 6.124 -3.348 1.00 97.94 99 ARG A N 1
ATOM 768 C CA . ARG A 1 99 ? -9.413 6.247 -4.483 1.00 97.94 99 ARG A CA 1
ATOM 769 C C . ARG A 1 99 ? -8.754 6.978 -5.658 1.00 97.94 99 ARG A C 1
ATOM 771 O O . ARG A 1 99 ? -8.942 6.589 -6.807 1.00 97.94 99 ARG A O 1
ATOM 778 N N . GLY A 1 100 ? -7.979 8.028 -5.381 1.00 97.94 100 GLY A N 1
ATOM 779 C CA . GLY A 1 100 ? -7.203 8.741 -6.397 1.00 97.94 100 GLY A CA 1
ATOM 780 C C . GLY A 1 100 ? -6.186 7.829 -7.079 1.00 97.94 100 GLY A C 1
ATOM 781 O O . GLY A 1 100 ? -6.030 7.894 -8.302 1.00 97.94 100 GLY A O 1
ATOM 782 N N . ASP A 1 101 ? -5.576 6.929 -6.310 1.00 98.06 101 ASP A N 1
ATOM 783 C CA . ASP A 1 101 ? -4.651 5.939 -6.849 1.00 98.06 101 ASP A CA 1
ATOM 784 C C . ASP A 1 101 ? -5.363 4.941 -7.760 1.00 98.06 101 ASP A C 1
ATOM 786 O O . ASP A 1 101 ? -4.927 4.691 -8.887 1.00 98.06 101 ASP A O 1
ATOM 790 N N . GLY A 1 102 ? -6.527 4.455 -7.323 1.00 98.19 102 GLY A N 1
ATOM 791 C CA . GLY A 1 102 ? -7.356 3.559 -8.118 1.00 98.19 102 GLY A CA 1
ATOM 792 C C . GLY A 1 102 ? -7.826 4.180 -9.433 1.00 98.19 102 GLY A C 1
ATOM 793 O O . GLY A 1 102 ? -7.692 3.558 -10.485 1.00 98.19 102 GLY A O 1
ATOM 794 N N . MET A 1 103 ? -8.271 5.440 -9.414 1.00 98.44 103 MET A N 1
ATOM 795 C CA . MET A 1 103 ? -8.633 6.183 -10.630 1.00 98.44 103 MET A CA 1
ATOM 796 C C . MET A 1 103 ? -7.464 6.301 -11.614 1.00 98.44 103 MET A C 1
ATOM 798 O O . MET A 1 103 ? -7.651 6.239 -12.832 1.00 98.44 103 MET A O 1
ATOM 802 N N . LYS A 1 104 ? -6.242 6.488 -11.106 1.00 97.81 104 LYS A N 1
ATOM 803 C CA . LYS A 1 104 ? -5.044 6.562 -11.945 1.00 97.81 104 LYS A CA 1
ATOM 804 C C . LYS A 1 104 ? -4.662 5.193 -12.506 1.00 97.81 104 LYS A C 1
ATOM 806 O O . LYS A 1 104 ? -4.349 5.139 -13.690 1.00 97.81 104 LYS A O 1
ATOM 811 N N . LEU A 1 105 ? -4.754 4.108 -11.737 1.00 98.19 105 LEU A N 1
ATOM 812 C CA . LEU A 1 105 ? -4.570 2.753 -12.272 1.00 98.19 105 LEU A CA 1
ATOM 813 C C . LEU A 1 105 ? -5.587 2.409 -13.361 1.00 98.19 105 LEU A C 1
ATOM 815 O O . LEU A 1 105 ? -5.210 1.823 -14.375 1.00 98.19 105 LEU A O 1
ATOM 819 N N . TYR A 1 106 ? -6.845 2.815 -13.190 1.00 97.94 106 TYR A N 1
ATOM 820 C CA . TYR A 1 106 ? -7.865 2.640 -14.218 1.00 97.94 106 TYR A CA 1
ATOM 821 C C . TYR A 1 106 ? -7.511 3.395 -15.499 1.00 97.94 106 TYR A C 1
ATOM 823 O O . TYR A 1 106 ? -7.476 2.810 -16.577 1.00 97.94 106 TYR A O 1
ATOM 831 N N . ARG A 1 107 ? -7.152 4.677 -15.391 1.00 97.38 107 ARG A N 1
ATOM 832 C CA . ARG A 1 107 ? -6.733 5.475 -16.552 1.00 97.38 107 ARG A CA 1
ATOM 833 C C . ARG A 1 107 ? -5.485 4.912 -17.238 1.00 97.38 107 ARG A C 1
ATOM 835 O O . ARG A 1 107 ? -5.385 4.972 -18.458 1.00 97.38 107 ARG A O 1
ATOM 842 N N . ASP A 1 108 ? -4.512 4.447 -16.462 1.00 97.00 108 ASP A N 1
ATOM 843 C CA . ASP A 1 108 ? -3.202 4.064 -16.984 1.00 97.00 108 ASP A CA 1
ATOM 844 C C . ASP A 1 108 ? -3.189 2.626 -17.538 1.00 97.00 108 ASP A C 1
ATOM 846 O O . ASP A 1 108 ? -2.457 2.353 -18.486 1.00 97.00 108 ASP A O 1
ATOM 850 N N . TYR A 1 109 ? -3.991 1.718 -16.965 1.00 97.44 109 TYR A N 1
ATOM 851 C CA . TYR A 1 109 ? -3.935 0.276 -17.247 1.00 97.44 109 TYR A CA 1
ATOM 852 C C . TYR A 1 109 ? -5.298 -0.421 -17.376 1.00 97.44 109 TYR A C 1
ATOM 854 O O . TYR A 1 109 ? -5.332 -1.634 -17.584 1.00 97.44 109 TYR A O 1
ATOM 862 N N . GLY A 1 110 ? -6.416 0.291 -17.223 1.00 96.81 110 GLY A N 1
ATOM 863 C CA . GLY A 1 110 ? -7.758 -0.304 -17.246 1.00 96.81 110 GLY A CA 1
ATOM 864 C C . GLY A 1 110 ? -8.046 -1.234 -16.063 1.00 96.81 110 GLY A C 1
ATOM 865 O O . GLY A 1 110 ? -8.937 -2.072 -16.150 1.00 96.81 110 GLY A O 1
ATOM 866 N N . ILE A 1 111 ? -7.278 -1.129 -14.976 1.00 98.00 111 ILE A N 1
ATOM 867 C CA . ILE A 1 111 ? -7.493 -1.916 -13.754 1.00 98.00 111 ILE A CA 1
ATOM 868 C C . ILE A 1 111 ? -8.635 -1.277 -12.968 1.00 98.00 111 ILE A C 1
ATOM 870 O O . ILE A 1 111 ? -8.659 -0.056 -12.828 1.00 98.00 111 ILE A O 1
ATOM 874 N N . LEU A 1 112 ? -9.543 -2.086 -12.423 1.00 97.94 112 LEU A N 1
ATOM 875 C CA . LEU A 1 112 ? -10.689 -1.630 -11.628 1.00 97.94 112 LEU A CA 1
ATOM 876 C C . LEU A 1 112 ? -10.567 -2.079 -10.165 1.00 97.94 112 LEU A C 1
ATOM 878 O O . LEU A 1 112 ? -11.191 -3.073 -9.769 1.00 97.94 112 LEU A O 1
ATOM 882 N N . PRO A 1 113 ? -9.775 -1.373 -9.333 1.00 98.25 113 PRO A N 1
ATOM 883 C CA . PRO A 1 113 ? -9.556 -1.790 -7.961 1.00 98.25 113 PRO A CA 1
ATOM 884 C C . PRO A 1 113 ? -10.855 -1.848 -7.155 1.00 98.25 113 PRO A C 1
ATOM 886 O O . PRO A 1 113 ? -11.721 -0.979 -7.264 1.00 98.25 113 PRO A O 1
ATOM 889 N N . ALA A 1 114 ? -10.957 -2.863 -6.306 1.00 98.19 114 ALA A N 1
ATOM 890 C CA . ALA A 1 114 ? -12.062 -3.043 -5.366 1.00 98.19 114 ALA A CA 1
ATOM 891 C C . ALA A 1 114 ? -11.594 -2.819 -3.927 1.00 98.19 114 ALA A C 1
ATOM 893 O O . ALA A 1 114 ? -10.396 -2.884 -3.677 1.00 98.19 114 ALA A O 1
ATOM 894 N N . ASN A 1 115 ? -12.505 -2.658 -2.965 1.00 98.12 115 ASN A N 1
ATOM 895 C CA . ASN A 1 115 ? -12.187 -2.661 -1.526 1.00 98.12 115 ASN A CA 1
ATOM 896 C C . ASN A 1 115 ? -10.979 -1.764 -1.156 1.00 98.12 115 ASN A C 1
ATOM 898 O O . ASN A 1 115 ? -10.047 -2.169 -0.452 1.00 98.12 115 ASN A O 1
ATOM 902 N N . LEU A 1 116 ? -10.971 -0.550 -1.713 1.00 98.69 116 LEU A N 1
ATOM 903 C CA . LEU A 1 116 ? -9.992 0.489 -1.417 1.00 98.69 116 LEU A CA 1
ATOM 904 C C . LEU A 1 116 ? -10.375 1.178 -0.107 1.00 98.69 116 LEU A C 1
ATOM 906 O O . LEU A 1 116 ? -11.358 1.906 -0.067 1.00 98.69 116 LEU A O 1
ATOM 910 N N . VAL A 1 117 ? -9.616 0.944 0.956 1.00 98.62 117 VAL A N 1
ATOM 911 C CA . VAL A 1 117 ? -9.840 1.456 2.310 1.00 98.62 117 VAL A CA 1
ATOM 912 C C . VAL A 1 117 ? -9.153 2.810 2.487 1.00 98.62 117 VAL A C 1
ATOM 914 O O . VAL A 1 117 ? -7.925 2.882 2.576 1.00 98.62 117 VAL A O 1
ATOM 917 N N . GLU A 1 118 ? -9.940 3.878 2.603 1.00 98.31 118 GLU A N 1
ATOM 918 C CA . GLU A 1 118 ? -9.427 5.215 2.905 1.00 98.31 118 GLU A CA 1
ATOM 919 C C . GLU A 1 118 ? -9.129 5.349 4.405 1.00 98.31 118 GLU A C 1
ATOM 921 O O . GLU A 1 118 ? -10.035 5.392 5.245 1.00 98.31 118 GLU A O 1
ATOM 926 N N . LEU A 1 119 ? -7.841 5.428 4.753 1.00 98.25 119 LEU A N 1
ATOM 927 C CA . LEU A 1 119 ? -7.387 5.415 6.145 1.00 98.25 119 LEU A CA 1
ATOM 928 C C . LEU A 1 119 ? -7.898 6.598 6.961 1.00 98.25 119 LEU A C 1
ATOM 930 O O . LEU A 1 119 ? -8.213 6.426 8.138 1.00 98.25 119 LEU A O 1
ATOM 934 N N . GLY A 1 120 ? -7.958 7.792 6.371 1.00 96.94 120 GLY A N 1
ATOM 935 C CA . GLY A 1 120 ? -8.404 8.974 7.101 1.00 96.94 120 GLY A CA 1
ATOM 936 C C . GLY A 1 120 ? -9.895 8.911 7.451 1.00 96.94 120 GLY A C 1
ATOM 937 O O . GLY A 1 120 ? -10.266 9.195 8.590 1.00 96.94 120 GLY A O 1
ATOM 938 N N . THR A 1 121 ? -10.735 8.434 6.526 1.00 96.94 121 THR A N 1
ATOM 939 C CA . THR A 1 121 ? -12.165 8.193 6.775 1.00 96.94 121 THR A CA 1
ATOM 940 C C . THR A 1 121 ? -12.367 7.120 7.842 1.00 96.94 121 THR A C 1
ATOM 942 O O . THR A 1 121 ? -13.097 7.346 8.806 1.00 96.94 121 THR A O 1
ATOM 945 N N . LEU A 1 122 ? -11.663 5.988 7.721 1.00 98.00 122 LEU A N 1
ATOM 946 C CA . LEU A 1 122 ? -11.708 4.911 8.711 1.00 98.00 122 LEU A CA 1
ATOM 947 C C . LEU A 1 122 ? -11.301 5.410 10.110 1.00 98.00 122 LEU A C 1
ATOM 949 O O . LEU A 1 122 ? -11.965 5.102 11.098 1.00 98.00 122 LEU A O 1
ATOM 953 N N . ALA A 1 123 ? -10.229 6.203 10.199 1.00 97.56 123 ALA A N 1
ATOM 954 C CA . ALA A 1 123 ? -9.750 6.778 11.453 1.00 97.56 123 ALA A CA 1
ATOM 955 C C . ALA A 1 123 ? -10.781 7.712 12.103 1.00 97.56 123 ALA A C 1
ATOM 957 O O . ALA A 1 123 ? -11.016 7.599 13.302 1.00 97.56 123 ALA A O 1
ATOM 958 N N . CYS A 1 124 ? -11.434 8.583 11.327 1.00 95.69 124 CYS A N 1
ATOM 959 C CA . CYS A 1 124 ? -12.475 9.476 11.844 1.00 95.69 124 CYS A CA 1
ATOM 960 C C . CYS A 1 124 ? -13.680 8.733 12.439 1.00 95.69 124 CYS A C 1
ATOM 962 O O . CYS A 1 124 ? -14.318 9.250 13.350 1.00 95.69 124 CYS A O 1
ATOM 964 N N . GLN A 1 125 ? -14.009 7.544 11.937 1.00 94.75 125 GLN A N 1
ATOM 965 C CA . GLN A 1 125 ? -15.127 6.748 12.457 1.00 94.75 125 GLN A CA 1
ATOM 966 C C . GLN A 1 125 ? -14.743 5.953 13.708 1.00 94.75 125 GLN A C 1
ATOM 968 O O . GLN A 1 125 ? -15.528 5.820 14.654 1.00 94.75 125 GLN A O 1
ATOM 973 N N . ALA A 1 126 ? -13.524 5.420 13.697 1.00 96.62 126 ALA A N 1
ATOM 974 C CA . ALA A 1 126 ? -12.997 4.533 14.720 1.00 96.62 126 ALA A CA 1
ATOM 975 C C . ALA A 1 126 ? -12.499 5.255 15.980 1.00 96.62 126 ALA A C 1
ATOM 977 O O . ALA A 1 126 ? -12.596 4.688 17.067 1.00 96.62 126 ALA A O 1
ATOM 978 N N . ASP A 1 127 ? -11.950 6.464 15.846 1.00 96.56 127 ASP A N 1
ATOM 979 C CA . ASP A 1 127 ? -11.239 7.173 16.913 1.00 96.56 127 ASP A CA 1
ATOM 980 C C . ASP A 1 127 ? -11.742 8.623 17.039 1.00 96.56 127 ASP A C 1
ATOM 982 O O . ASP A 1 127 ? -11.499 9.471 16.176 1.00 96.56 127 ASP A O 1
ATOM 986 N N . THR A 1 128 ? -12.434 8.922 18.143 1.00 94.75 128 THR A N 1
ATOM 987 C CA . THR A 1 128 ? -12.975 10.262 18.426 1.00 94.75 128 THR A CA 1
ATOM 988 C C . THR A 1 128 ? -11.880 11.298 18.628 1.00 94.75 128 THR A C 1
ATOM 990 O O . THR A 1 128 ? -12.035 12.425 18.173 1.00 94.75 128 THR A O 1
ATOM 993 N N . CYS A 1 129 ? -10.747 10.927 19.229 1.00 95.38 129 CYS A N 1
ATOM 994 C CA . CYS A 1 129 ? -9.622 11.843 19.405 1.00 95.38 129 CYS A CA 1
ATOM 995 C C . CYS A 1 129 ? -9.048 12.241 18.040 1.00 95.38 129 CYS A C 1
ATOM 997 O O . CYS A 1 129 ? -8.751 13.410 17.792 1.00 95.38 129 CYS A O 1
ATOM 999 N N . PHE A 1 130 ? -8.927 11.276 17.122 1.00 96.25 130 PHE A N 1
ATOM 1000 C CA . PHE A 1 130 ? -8.518 11.559 15.746 1.00 96.25 130 PHE A CA 1
ATOM 1001 C C . PHE A 1 130 ? -9.527 12.476 15.040 1.00 96.25 130 PHE A C 1
ATOM 1003 O O . PHE A 1 130 ? -9.136 13.441 14.373 1.00 96.25 130 PHE A O 1
ATOM 1010 N N . GLN A 1 131 ? -10.823 12.188 15.196 1.00 94.69 131 GLN A N 1
ATOM 1011 C CA . GLN A 1 131 ? -11.909 12.979 14.623 1.00 94.69 131 GLN A CA 1
ATOM 1012 C C . GLN A 1 131 ? -11.888 14.431 15.121 1.00 94.69 131 GLN A C 1
ATOM 1014 O O . GLN A 1 131 ? -11.972 15.344 14.304 1.00 94.69 131 GLN A O 1
ATOM 1019 N N . GLU A 1 132 ? -11.721 14.652 16.424 1.00 95.75 132 GLU A N 1
ATOM 1020 C CA . GLU A 1 132 ? -11.678 15.981 17.046 1.00 95.75 132 GLU A CA 1
ATOM 1021 C C . GLU A 1 132 ? -10.482 16.813 16.564 1.00 95.75 132 GLU A C 1
ATOM 1023 O O . GLU A 1 132 ? -10.617 18.010 16.313 1.00 95.75 132 GLU A O 1
ATOM 1028 N N . ILE A 1 133 ? -9.315 16.187 16.379 1.00 95.94 133 ILE A N 1
ATOM 1029 C CA . ILE A 1 133 ? -8.086 16.892 15.987 1.00 95.94 133 ILE A CA 1
ATOM 1030 C C . ILE A 1 133 ? -8.084 17.277 14.507 1.00 95.94 133 ILE A C 1
ATOM 1032 O O . ILE A 1 133 ? -7.655 18.378 14.153 1.00 95.94 133 ILE A O 1
ATOM 1036 N N . PHE A 1 134 ? -8.488 16.367 13.618 1.00 94.88 134 PHE A N 1
ATOM 1037 C CA . PHE A 1 134 ? -8.376 16.601 12.175 1.00 94.88 134 PHE A CA 1
ATOM 1038 C C . PHE A 1 134 ? -9.670 17.098 11.534 1.00 94.88 134 PHE A C 1
ATOM 1040 O O . PHE A 1 134 ? -9.593 17.820 10.538 1.00 94.88 134 PHE A O 1
ATOM 1047 N N . ASN A 1 135 ? -10.823 16.708 12.083 1.00 91.12 135 ASN A N 1
ATOM 1048 C CA . ASN A 1 135 ? -12.172 17.084 11.656 1.00 91.12 135 ASN A CA 1
ATOM 1049 C C . ASN A 1 135 ? -12.400 17.053 10.130 1.00 91.12 135 ASN A C 1
ATOM 1051 O O . ASN A 1 135 ? -13.053 17.924 9.554 1.00 91.12 135 ASN A O 1
ATOM 1055 N N . ARG A 1 136 ? -11.793 16.080 9.442 1.00 90.75 136 ARG A N 1
ATOM 1056 C CA . ARG A 1 136 ? -11.936 15.867 7.997 1.00 90.75 136 ARG A CA 1
ATOM 1057 C C . ARG A 1 136 ? -11.485 14.454 7.617 1.00 90.75 136 ARG A C 1
ATOM 1059 O O . ARG A 1 136 ? -10.513 13.975 8.199 1.00 90.75 136 ARG A O 1
ATOM 1066 N N . PRO A 1 137 ? -12.089 13.833 6.591 1.00 83.06 137 PRO A N 1
ATOM 1067 C CA . PRO A 1 137 ? -11.733 12.475 6.181 1.00 83.06 137 PRO A CA 1
ATOM 1068 C C . PRO A 1 137 ? -10.355 12.403 5.511 1.00 83.06 137 PRO A C 1
ATOM 1070 O O . PRO A 1 137 ? -9.653 11.412 5.645 1.00 83.06 137 PRO A O 1
ATOM 1073 N N . MET A 1 138 ? -9.919 13.458 4.813 1.00 92.88 138 MET A N 1
ATOM 1074 C CA . MET A 1 138 ? -8.647 13.447 4.084 1.00 92.88 138 MET A CA 1
ATOM 1075 C C . MET A 1 138 ? -7.482 13.930 4.964 1.00 92.88 138 MET A C 1
ATOM 1077 O O . MET A 1 138 ? -7.222 15.134 5.123 1.00 92.88 138 MET A O 1
ATOM 1081 N N . VAL A 1 139 ? -6.747 12.977 5.537 1.00 94.06 139 VAL A N 1
ATOM 1082 C CA . VAL A 1 139 ? -5.582 13.224 6.398 1.00 94.06 139 VAL A CA 1
ATOM 1083 C C . VAL A 1 139 ? -4.361 12.527 5.811 1.00 94.06 139 VAL A C 1
ATOM 1085 O O . VAL A 1 139 ? -4.371 11.328 5.580 1.00 94.06 139 VAL A O 1
ATOM 1088 N N . SER A 1 140 ? -3.285 13.287 5.572 1.00 95.06 140 SER A N 1
ATOM 1089 C CA . SER A 1 140 ? -2.053 12.751 4.979 1.00 95.06 140 SER A CA 1
ATOM 1090 C C . SER A 1 140 ? -1.473 11.607 5.812 1.00 95.06 140 SER A C 1
ATOM 1092 O O . SER A 1 140 ? -1.411 11.740 7.036 1.00 95.06 140 SER A O 1
ATOM 1094 N N . LEU A 1 141 ? -0.896 10.599 5.160 1.00 95.19 141 LEU A N 1
ATOM 1095 C CA . LEU A 1 141 ? -0.280 9.446 5.822 1.00 95.19 141 LEU A CA 1
ATOM 1096 C C . LEU A 1 141 ? 0.737 9.849 6.903 1.00 95.19 141 LEU A C 1
ATOM 1098 O O . LEU A 1 141 ? 0.669 9.362 8.025 1.00 95.19 141 LEU A O 1
ATOM 1102 N N . ALA A 1 142 ? 1.584 10.850 6.637 1.00 95.12 142 ALA A N 1
ATOM 1103 C CA . ALA A 1 142 ? 2.535 11.377 7.623 1.00 95.12 142 ALA A CA 1
ATOM 1104 C C . ALA A 1 142 ? 1.872 11.917 8.909 1.00 95.12 142 ALA A C 1
ATOM 1106 O O . ALA A 1 142 ? 2.442 11.801 9.991 1.00 95.12 142 ALA A O 1
ATOM 1107 N N . LYS A 1 143 ? 0.669 12.502 8.809 1.00 96.06 143 LYS A N 1
ATOM 1108 C CA . LYS A 1 143 ? -0.105 12.962 9.976 1.00 96.06 143 LYS A CA 1
ATOM 1109 C C . LYS A 1 143 ? -0.706 11.777 10.733 1.00 96.06 143 LYS A C 1
ATOM 1111 O O . LYS A 1 143 ? -0.639 11.776 11.956 1.00 96.06 143 LYS A O 1
ATOM 1116 N N . CYS A 1 144 ? -1.211 10.763 10.028 1.00 96.00 144 CYS A N 1
ATOM 1117 C CA . CYS A 1 144 ? -1.701 9.528 10.646 1.00 96.00 144 CYS A CA 1
ATOM 1118 C C . CYS A 1 144 ? -0.582 8.796 11.403 1.00 96.00 144 CYS A C 1
ATOM 1120 O O . CYS A 1 144 ? -0.743 8.469 12.575 1.00 96.00 144 CYS A O 1
ATOM 1122 N N . VAL A 1 145 ? 0.586 8.619 10.776 1.00 96.38 145 VAL A N 1
ATOM 1123 C CA . VAL A 1 145 ? 1.767 8.006 11.411 1.00 96.38 145 VAL A CA 1
ATOM 1124 C C . VAL A 1 145 ? 2.237 8.829 12.610 1.00 96.38 145 VAL A C 1
ATOM 1126 O O . VAL A 1 145 ? 2.553 8.265 13.657 1.00 96.38 145 VAL A O 1
ATOM 1129 N N . SER A 1 146 ? 2.227 10.159 12.495 1.00 96.50 146 SER A N 1
ATOM 1130 C CA . SER A 1 146 ? 2.560 11.043 13.612 1.00 96.50 146 SER A CA 1
ATOM 1131 C C . SER A 1 146 ? 1.625 10.848 14.803 1.00 96.50 146 SER A C 1
ATOM 1133 O O . SER A 1 146 ? 2.086 10.675 15.931 1.00 96.50 146 SER A O 1
ATOM 1135 N N . PHE A 1 147 ? 0.322 10.809 14.533 1.00 96.50 147 PHE A N 1
ATOM 1136 C CA . PHE A 1 147 ? -0.711 10.671 15.548 1.00 96.50 147 PHE A CA 1
ATOM 1137 C C . PHE A 1 147 ? -0.662 9.309 16.256 1.00 96.50 147 PHE A C 1
ATOM 1139 O O . PHE A 1 147 ? -0.626 9.260 17.480 1.00 96.50 147 PHE A O 1
ATOM 1146 N N . TYR A 1 148 ? -0.603 8.206 15.502 1.00 96.12 148 TYR A N 1
ATOM 1147 C CA . TYR A 1 148 ? -0.724 6.856 16.067 1.00 96.12 148 TYR A CA 1
ATOM 1148 C C . TYR A 1 148 ? 0.596 6.204 16.496 1.00 96.12 148 TYR A C 1
ATOM 1150 O O . TYR A 1 148 ? 0.567 5.276 17.302 1.00 96.12 148 TYR A O 1
ATOM 1158 N N . GLN A 1 149 ? 1.735 6.614 15.928 1.00 94.12 149 GLN A N 1
ATOM 1159 C CA . GLN A 1 149 ? 3.043 5.981 16.173 1.00 94.12 149 GLN A CA 1
ATOM 1160 C C . GLN A 1 149 ? 4.092 6.940 16.732 1.00 94.12 149 GLN A C 1
ATOM 1162 O O . GLN A 1 149 ? 5.215 6.514 16.998 1.00 94.12 149 GLN A O 1
ATOM 1167 N N . HIS A 1 150 ? 3.777 8.232 16.864 1.00 95.00 150 HIS A N 1
ATOM 1168 C CA . HIS A 1 150 ? 4.734 9.261 17.282 1.00 95.00 150 HIS A CA 1
ATOM 1169 C C . HIS A 1 150 ? 6.022 9.264 16.434 1.00 95.00 150 HIS A C 1
ATOM 1171 O O . HIS A 1 150 ? 7.109 9.612 16.904 1.00 95.00 150 HIS A O 1
ATOM 1177 N N . ARG A 1 151 ? 5.889 8.906 15.148 1.00 96.12 151 ARG A N 1
ATOM 1178 C CA . ARG A 1 151 ? 6.963 8.883 14.143 1.00 96.12 151 ARG A CA 1
ATOM 1179 C C . ARG A 1 151 ? 6.635 9.774 12.951 1.00 96.12 151 ARG A C 1
ATOM 1181 O O . ARG A 1 151 ? 5.479 10.097 12.712 1.00 96.12 151 ARG A O 1
ATOM 1188 N N . THR A 1 152 ? 7.650 10.180 12.197 1.00 94.56 152 THR A N 1
ATOM 1189 C CA . THR A 1 152 ? 7.461 10.964 10.968 1.00 94.56 152 THR A CA 1
ATOM 1190 C C . THR A 1 152 ? 7.907 10.178 9.745 1.00 94.56 152 THR A C 1
ATOM 1192 O O . THR A 1 152 ? 8.923 9.488 9.786 1.00 94.56 152 THR A O 1
ATOM 1195 N N . LEU A 1 153 ? 7.154 10.296 8.654 1.00 93.12 153 LEU A N 1
ATOM 1196 C CA . LEU A 1 153 ? 7.602 9.849 7.337 1.00 93.12 153 LEU A CA 1
ATOM 1197 C C . LEU A 1 153 ? 8.508 10.911 6.717 1.00 93.12 153 LEU A C 1
ATOM 1199 O O . LEU A 1 153 ? 8.319 12.110 6.959 1.00 93.12 153 LEU A O 1
ATOM 1203 N N . ASP A 1 154 ? 9.483 10.456 5.939 1.00 88.25 154 ASP A N 1
ATOM 1204 C CA . ASP A 1 154 ? 10.331 11.340 5.153 1.00 88.25 154 ASP A CA 1
ATOM 1205 C C . ASP A 1 154 ? 9.521 11.923 3.985 1.00 88.25 154 ASP A C 1
ATOM 1207 O O . ASP A 1 154 ? 8.796 11.212 3.298 1.00 88.25 154 ASP A O 1
ATOM 1211 N N . LYS A 1 155 ? 9.625 13.236 3.776 1.00 80.50 155 LYS A N 1
ATOM 1212 C CA . LYS A 1 155 ? 8.994 13.959 2.658 1.00 80.50 155 LYS A CA 1
ATOM 1213 C C . LYS A 1 155 ? 10.040 14.485 1.674 1.00 80.50 155 LYS A C 1
ATOM 1215 O O . LYS A 1 155 ? 9.824 15.514 1.035 1.00 80.50 155 LYS A O 1
ATOM 1220 N N . GLY A 1 156 ? 11.191 13.823 1.626 1.00 84.75 156 GLY A N 1
ATOM 1221 C CA . GLY A 1 156 ? 12.341 14.203 0.828 1.00 84.75 156 GLY A CA 1
ATOM 1222 C C . GLY A 1 156 ? 12.116 14.147 -0.689 1.00 84.75 156 GLY A C 1
ATOM 1223 O O . GLY A 1 156 ? 11.042 13.781 -1.178 1.00 84.75 156 GLY A O 1
ATOM 1224 N N . PRO A 1 157 ? 13.160 14.482 -1.467 1.00 89.06 157 PRO A N 1
ATOM 1225 C CA . PRO A 1 157 ? 13.093 14.589 -2.928 1.00 89.06 157 PRO A CA 1
ATOM 1226 C C . PRO A 1 157 ? 12.803 13.254 -3.633 1.00 89.06 157 PRO A C 1
ATOM 1228 O O . PRO A 1 157 ? 12.430 13.255 -4.807 1.00 89.06 157 PRO A O 1
ATOM 1231 N N . VAL A 1 158 ? 12.941 12.127 -2.921 1.00 91.94 158 VAL A N 1
ATOM 1232 C CA . VAL A 1 158 ? 12.635 10.772 -3.402 1.00 91.94 158 VAL A CA 1
ATOM 1233 C C . VAL A 1 158 ? 11.218 10.685 -3.964 1.00 91.94 158 VAL A C 1
ATOM 1235 O O . VAL A 1 158 ? 11.035 10.130 -5.046 1.00 91.94 158 VAL A O 1
ATOM 1238 N N . ARG A 1 159 ? 10.239 11.313 -3.305 1.00 90.00 159 ARG A N 1
ATOM 1239 C CA . ARG A 1 159 ? 8.835 11.309 -3.737 1.00 90.00 159 ARG A CA 1
ATOM 1240 C C . ARG A 1 159 ? 8.648 11.803 -5.176 1.00 90.00 159 ARG A C 1
ATOM 1242 O O . ARG A 1 159 ? 7.810 11.303 -5.911 1.00 90.00 159 ARG A O 1
ATOM 1249 N N . THR A 1 160 ? 9.437 12.787 -5.606 1.00 90.06 160 THR A N 1
ATOM 1250 C CA . THR A 1 160 ? 9.357 13.375 -6.958 1.00 90.06 160 THR A CA 1
ATOM 1251 C C . THR A 1 160 ? 10.472 12.895 -7.889 1.00 90.06 160 THR A C 1
ATOM 1253 O O . THR A 1 160 ? 10.759 13.547 -8.892 1.00 90.06 160 THR A O 1
ATOM 1256 N N . SER A 1 161 ? 11.146 11.797 -7.541 1.00 92.75 161 SER A N 1
ATOM 1257 C CA . SER A 1 161 ? 12.281 11.260 -8.295 1.00 92.75 161 SER A CA 1
ATOM 1258 C C . SER A 1 161 ? 11.851 10.471 -9.542 1.00 92.75 161 SER A C 1
ATO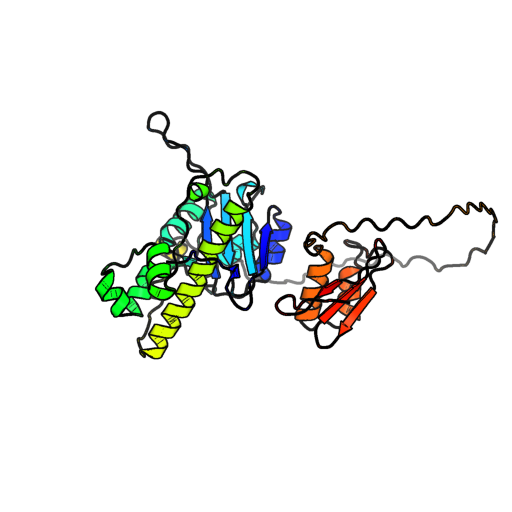M 1260 O O . SER A 1 161 ? 10.670 10.366 -9.881 1.00 92.75 161 SER A O 1
ATOM 1262 N N . ASN A 1 162 ? 12.831 9.938 -10.277 1.00 94.69 162 ASN A N 1
ATOM 1263 C CA . ASN A 1 162 ? 12.572 9.096 -11.440 1.00 94.69 162 ASN A CA 1
ATOM 1264 C C . ASN A 1 162 ? 12.251 7.655 -11.005 1.00 94.69 162 ASN A C 1
ATOM 1266 O O . ASN A 1 162 ? 13.158 6.859 -10.762 1.00 94.69 162 ASN A O 1
ATOM 1270 N N . TRP A 1 163 ? 10.964 7.325 -10.951 1.00 96.81 163 TRP A N 1
ATOM 1271 C CA . TRP A 1 163 ? 10.449 5.997 -10.597 1.00 96.81 163 TRP A CA 1
ATOM 1272 C C . TRP A 1 163 ? 10.461 4.981 -11.756 1.00 96.81 163 TRP A C 1
ATOM 1274 O O . TRP A 1 163 ? 10.211 3.795 -11.546 1.00 96.81 163 TRP A O 1
ATOM 1284 N N . GLU A 1 164 ? 10.777 5.417 -12.980 1.00 96.06 164 GLU A N 1
ATOM 1285 C CA . GLU A 1 164 ? 10.919 4.533 -14.148 1.00 96.06 164 GLU A CA 1
ATOM 1286 C C . GLU A 1 164 ? 12.312 3.885 -14.234 1.00 96.06 164 GLU A C 1
ATOM 1288 O O . GLU A 1 164 ? 12.473 2.848 -14.881 1.00 96.06 164 GLU A O 1
ATOM 1293 N N . ALA A 1 165 ? 13.318 4.479 -13.584 1.00 95.50 165 ALA A N 1
ATOM 1294 C CA . ALA A 1 165 ? 14.673 3.940 -13.502 1.00 95.50 165 ALA A CA 1
ATOM 1295 C C . ALA A 1 165 ? 14.775 2.778 -12.500 1.00 95.50 165 ALA A C 1
ATOM 1297 O O . ALA A 1 165 ? 13.881 2.552 -11.688 1.00 95.50 165 ALA A O 1
ATOM 1298 N N . VAL A 1 166 ? 15.889 2.038 -12.530 1.00 96.44 166 VAL A N 1
ATOM 1299 C CA . VAL A 1 166 ? 16.180 1.040 -11.488 1.00 96.44 166 VAL A CA 1
ATOM 1300 C C . VAL A 1 166 ? 16.179 1.725 -10.125 1.00 96.44 166 VAL A C 1
ATOM 1302 O O . VAL A 1 166 ? 16.874 2.726 -9.951 1.00 96.44 166 VAL A O 1
ATOM 1305 N N . LEU A 1 167 ? 15.408 1.185 -9.179 1.00 96.44 167 LEU A N 1
ATOM 1306 C CA . LEU A 1 167 ? 15.199 1.846 -7.897 1.00 96.44 167 LEU A CA 1
ATOM 1307 C C . LEU A 1 167 ? 16.486 1.895 -7.071 1.00 96.44 167 LEU A C 1
ATOM 1309 O O . LEU A 1 167 ? 17.180 0.891 -6.888 1.00 96.44 167 LEU A O 1
ATOM 1313 N N . SER A 1 168 ? 16.770 3.072 -6.523 1.00 96.06 168 SER A N 1
ATOM 1314 C CA . SER A 1 168 ? 17.811 3.254 -5.520 1.00 96.06 168 SER A CA 1
ATOM 1315 C C . SER A 1 168 ? 17.388 2.659 -4.174 1.00 96.06 168 SER A C 1
ATOM 1317 O O . SER A 1 168 ? 16.212 2.393 -3.912 1.00 96.06 168 SER A O 1
ATOM 1319 N N . ARG A 1 169 ? 18.352 2.492 -3.261 1.00 95.06 169 ARG A N 1
ATOM 1320 C CA . ARG A 1 169 ? 18.058 2.059 -1.887 1.00 95.06 169 ARG A CA 1
ATOM 1321 C C . ARG A 1 169 ? 17.103 3.012 -1.164 1.00 95.06 169 ARG A C 1
ATOM 1323 O O . ARG A 1 169 ? 16.273 2.551 -0.389 1.00 95.06 169 ARG A O 1
ATOM 1330 N N . GLU A 1 170 ? 17.222 4.310 -1.415 1.00 95.00 170 GLU A N 1
ATOM 1331 C CA . GLU A 1 170 ? 16.373 5.337 -0.804 1.00 95.00 170 GLU A CA 1
ATOM 1332 C C . GLU A 1 170 ? 14.940 5.267 -1.339 1.00 95.00 170 GLU A C 1
ATOM 1334 O O . GLU A 1 170 ? 14.001 5.287 -0.550 1.00 95.00 170 GLU A O 1
ATOM 1339 N N . GLN A 1 171 ? 14.771 5.084 -2.655 1.00 96.88 171 GLN A N 1
ATOM 1340 C CA . GLN A 1 171 ? 13.462 4.854 -3.278 1.00 96.88 171 GLN A CA 1
ATOM 1341 C C . GLN A 1 171 ? 12.792 3.591 -2.735 1.00 96.88 171 GLN A C 1
ATOM 1343 O O . GLN A 1 171 ? 11.614 3.621 -2.390 1.00 96.88 171 GLN A O 1
ATOM 1348 N N . MET A 1 172 ? 13.546 2.493 -2.617 1.00 97.56 172 MET A N 1
ATOM 1349 C CA . MET A 1 172 ? 13.025 1.248 -2.055 1.00 97.56 172 MET A CA 1
ATOM 1350 C C . MET A 1 172 ? 12.610 1.403 -0.587 1.00 97.56 172 MET A C 1
ATOM 1352 O O . MET A 1 172 ? 11.565 0.893 -0.201 1.00 97.56 172 MET A O 1
ATOM 1356 N N . GLU A 1 173 ? 13.395 2.109 0.233 1.00 96.44 173 GLU A N 1
ATOM 1357 C CA . GLU A 1 173 ? 13.051 2.347 1.641 1.00 96.44 173 GLU A CA 1
ATOM 1358 C C . GLU A 1 173 ? 11.803 3.223 1.781 1.00 96.44 173 GLU A C 1
ATOM 1360 O O . GLU A 1 173 ? 10.915 2.900 2.566 1.00 96.44 173 GLU A O 1
ATOM 1365 N N . TYR A 1 174 ? 11.734 4.309 1.009 1.00 97.56 174 TYR A N 1
ATOM 1366 C CA . TYR A 1 174 ? 10.593 5.219 0.974 1.00 97.56 174 TYR A CA 1
ATOM 1367 C C . TYR A 1 174 ? 9.306 4.466 0.611 1.00 97.56 174 TYR A C 1
ATOM 1369 O O . TYR A 1 174 ? 8.373 4.416 1.409 1.00 97.56 174 TYR A O 1
ATOM 1377 N N . ALA A 1 175 ? 9.311 3.776 -0.532 1.00 97.88 175 ALA A N 1
ATOM 1378 C CA . ALA A 1 175 ? 8.146 3.067 -1.053 1.00 97.88 175 ALA A CA 1
ATOM 1379 C C . ALA A 1 175 ? 7.719 1.903 -0.135 1.00 97.88 175 ALA A C 1
ATOM 1381 O O . ALA A 1 175 ? 6.537 1.620 0.049 1.00 97.88 175 ALA A O 1
ATOM 1382 N N . ALA A 1 176 ? 8.686 1.234 0.503 1.00 97.88 176 ALA A N 1
ATOM 1383 C CA . ALA A 1 176 ? 8.395 0.204 1.493 1.00 97.88 176 ALA A CA 1
ATOM 1384 C C . ALA A 1 176 ? 7.726 0.774 2.751 1.00 97.88 176 ALA A C 1
ATOM 1386 O O . ALA A 1 176 ? 6.821 0.149 3.306 1.00 97.88 176 ALA A O 1
ATOM 1387 N N . ASN A 1 177 ? 8.174 1.944 3.213 1.00 97.88 177 ASN A N 1
ATOM 1388 C CA . ASN A 1 177 ? 7.620 2.598 4.391 1.00 97.88 177 ASN A CA 1
ATOM 1389 C C . ASN A 1 177 ? 6.181 3.063 4.172 1.00 97.88 177 ASN A C 1
ATOM 1391 O O . ASN A 1 177 ? 5.372 2.875 5.082 1.00 97.88 177 ASN A O 1
ATOM 1395 N N . ASP A 1 178 ? 5.860 3.618 3.003 1.00 97.56 178 ASP A N 1
ATOM 1396 C CA . ASP A 1 178 ? 4.520 4.132 2.709 1.00 97.56 178 ASP A CA 1
ATOM 1397 C C . ASP A 1 178 ? 3.475 3.005 2.716 1.00 97.56 178 ASP A C 1
ATOM 1399 O O . ASP A 1 178 ? 2.528 3.054 3.510 1.00 97.56 178 ASP A O 1
ATOM 1403 N N . ALA A 1 179 ? 3.713 1.906 1.992 1.00 97.94 179 ALA A N 1
ATOM 1404 C CA . ALA A 1 179 ? 2.821 0.744 2.037 1.00 97.94 179 ALA A CA 1
ATOM 1405 C C . ALA A 1 179 ? 2.750 0.108 3.441 1.00 97.94 179 ALA A C 1
ATOM 1407 O O . ALA A 1 179 ? 1.665 -0.155 3.971 1.00 97.94 179 ALA A O 1
ATOM 1408 N N . HIS A 1 180 ? 3.898 -0.112 4.093 1.00 98.25 180 HIS A N 1
ATOM 1409 C CA . HIS A 1 180 ? 3.933 -0.798 5.387 1.00 98.25 180 HIS A CA 1
ATOM 1410 C C . HIS A 1 180 ? 3.259 0.007 6.503 1.00 98.25 180 HIS A C 1
ATOM 1412 O O . HIS A 1 180 ? 2.504 -0.549 7.310 1.00 98.25 180 HIS A O 1
ATOM 1418 N N . CYS A 1 181 ? 3.485 1.321 6.562 1.00 97.56 181 CYS A N 1
ATOM 1419 C CA . CYS A 1 181 ? 2.848 2.145 7.579 1.00 97.56 181 CYS A CA 1
ATOM 1420 C C . CYS A 1 181 ? 1.335 2.243 7.362 1.00 97.56 181 CYS A C 1
ATOM 1422 O O . CYS A 1 181 ? 0.608 2.210 8.355 1.00 97.56 181 CYS A O 1
ATOM 1424 N N . ALA A 1 182 ? 0.849 2.249 6.115 1.00 98.19 182 ALA A N 1
ATOM 1425 C CA . ALA A 1 182 ? -0.579 2.204 5.813 1.00 98.19 182 ALA A CA 1
ATOM 1426 C C . ALA A 1 182 ? -1.252 0.955 6.414 1.00 98.19 182 ALA A C 1
ATOM 1428 O O . ALA A 1 182 ? -2.260 1.072 7.120 1.00 98.19 182 ALA A O 1
ATOM 1429 N N . LEU A 1 183 ? -0.646 -0.229 6.247 1.00 98.25 183 LEU A N 1
ATOM 1430 C CA . LEU A 1 183 ? -1.131 -1.468 6.868 1.00 98.25 183 LEU A CA 1
ATOM 1431 C C . LEU A 1 183 ? -1.112 -1.404 8.403 1.00 98.25 183 LEU A C 1
ATOM 1433 O O . LEU A 1 183 ? -2.058 -1.846 9.063 1.00 98.25 183 LEU A O 1
ATOM 1437 N N . LEU A 1 184 ? -0.044 -0.859 8.997 1.00 96.94 184 LEU A N 1
ATOM 1438 C CA . LEU A 1 184 ? 0.021 -0.688 10.451 1.00 96.94 184 LEU A CA 1
ATOM 1439 C C . LEU A 1 184 ? -1.068 0.257 10.965 1.00 96.94 184 LEU A C 1
ATOM 1441 O O . LEU A 1 184 ? -1.643 -0.012 12.022 1.00 96.94 184 LEU A O 1
ATOM 1445 N N . MET A 1 185 ? -1.351 1.346 10.243 1.00 97.25 185 MET A N 1
ATOM 1446 C CA . MET A 1 185 ? -2.383 2.309 10.629 1.00 97.25 185 MET A CA 1
ATOM 1447 C C . MET A 1 185 ? -3.744 1.632 10.613 1.00 97.25 185 MET A C 1
ATOM 1449 O O . MET A 1 185 ? -4.445 1.671 11.617 1.00 97.25 185 MET A O 1
ATOM 1453 N N . TYR A 1 186 ? -4.065 0.915 9.536 1.00 98.00 186 TYR A N 1
ATOM 1454 C CA . TYR A 1 186 ? -5.297 0.140 9.436 1.00 98.00 186 TYR A CA 1
ATOM 1455 C C . TYR A 1 186 ? -5.496 -0.796 10.636 1.00 98.00 186 TYR A C 1
ATOM 1457 O O . TYR A 1 186 ? -6.521 -0.738 11.316 1.00 98.00 186 TYR A O 1
ATOM 1465 N N . LYS A 1 187 ? -4.483 -1.606 10.970 1.00 97.06 187 LYS A N 1
ATOM 1466 C CA . LYS A 1 187 ? -4.549 -2.525 12.120 1.00 97.06 187 LYS A CA 1
ATOM 1467 C C . LYS A 1 187 ? -4.737 -1.793 13.448 1.00 97.06 187 LYS A C 1
ATOM 1469 O O . LYS A 1 187 ? -5.514 -2.247 14.288 1.00 97.06 187 LYS A O 1
ATOM 1474 N N . LYS A 1 188 ? -4.030 -0.676 13.650 1.00 97.31 188 LYS A N 1
ATOM 1475 C CA . LYS A 1 188 ? -4.135 0.135 14.869 1.00 97.31 188 LYS A CA 1
ATOM 1476 C C . LYS A 1 188 ? -5.528 0.747 15.007 1.00 97.31 188 LYS A C 1
ATOM 1478 O O . LYS A 1 188 ? -6.120 0.627 16.075 1.00 97.31 188 LYS A O 1
ATOM 1483 N N . ILE A 1 189 ? -6.057 1.323 13.931 1.00 98.12 189 ILE A N 1
ATOM 1484 C CA . ILE A 1 189 ? -7.380 1.950 13.894 1.00 98.12 189 ILE A CA 1
ATOM 1485 C C . ILE A 1 189 ? -8.477 0.916 14.183 1.00 98.12 189 ILE A C 1
ATOM 1487 O O . ILE A 1 189 ? -9.324 1.144 15.043 1.00 98.12 189 ILE A O 1
ATOM 1491 N N . LEU A 1 190 ? -8.418 -0.268 13.560 1.00 97.50 190 LEU A N 1
ATOM 1492 C CA . LEU A 1 190 ? -9.365 -1.349 13.858 1.00 97.50 190 LEU A CA 1
ATOM 1493 C C . LEU A 1 190 ? -9.285 -1.828 15.312 1.00 97.50 190 LEU A C 1
ATOM 1495 O O . LEU A 1 190 ? -10.305 -2.166 15.908 1.00 97.50 190 LEU A O 1
ATOM 1499 N N . SER A 1 191 ? -8.084 -1.875 15.891 1.00 97.69 191 SER A N 1
ATOM 1500 C CA . SER A 1 191 ? -7.904 -2.236 17.300 1.00 97.69 191 SER A CA 1
ATOM 1501 C C . SER A 1 191 ? -8.558 -1.212 18.234 1.00 97.69 191 SER A C 1
ATOM 1503 O O . SER A 1 191 ? -9.233 -1.602 19.188 1.00 97.69 191 SER A O 1
ATOM 1505 N N . ILE A 1 192 ? -8.440 0.084 17.920 1.00 97.56 192 ILE A N 1
ATOM 1506 C CA . ILE A 1 192 ? -9.099 1.168 18.664 1.00 97.56 192 ILE A CA 1
ATOM 1507 C C . ILE A 1 192 ? -10.619 1.030 18.563 1.00 97.56 192 ILE A C 1
ATOM 1509 O O . ILE A 1 192 ? -11.276 0.944 19.596 1.00 97.56 192 ILE A O 1
ATOM 1513 N N . ALA A 1 193 ? -11.167 0.890 17.352 1.00 97.25 193 ALA A N 1
ATOM 1514 C CA . ALA A 1 193 ? -12.609 0.719 17.157 1.00 97.25 193 ALA A CA 1
ATOM 1515 C C . ALA A 1 193 ? -13.176 -0.457 17.968 1.00 97.25 193 ALA A C 1
ATOM 1517 O O . ALA A 1 193 ? -14.193 -0.307 18.644 1.00 97.25 193 ALA A O 1
ATOM 1518 N N . ARG A 1 194 ? -12.485 -1.608 17.959 1.00 97.19 194 ARG A N 1
ATOM 1519 C CA . ARG A 1 194 ? -12.864 -2.788 18.756 1.00 97.19 194 ARG A CA 1
ATOM 1520 C C . ARG A 1 194 ? -12.808 -2.512 20.255 1.00 97.19 194 ARG A C 1
ATOM 1522 O O . ARG A 1 194 ? -13.746 -2.851 20.966 1.00 97.19 194 ARG A O 1
ATOM 1529 N N . SER A 1 195 ? -11.731 -1.886 20.726 1.00 97.25 195 SER A N 1
ATOM 1530 C CA . SER A 1 195 ? -11.537 -1.572 22.150 1.00 97.25 195 SER A CA 1
ATOM 1531 C C . SER A 1 195 ? -12.576 -0.574 22.666 1.00 97.25 195 SER A C 1
ATOM 1533 O O . SER A 1 195 ? -12.979 -0.640 23.822 1.00 97.25 195 SER A O 1
ATOM 1535 N N . SER A 1 196 ? -13.037 0.325 21.798 1.00 95.81 196 SER A N 1
ATOM 1536 C CA . SER A 1 196 ? -14.073 1.316 22.089 1.00 95.81 196 SER A CA 1
ATOM 1537 C C . SER A 1 196 ? -15.491 0.845 21.744 1.00 95.81 196 SER A C 1
ATOM 1539 O O . SER A 1 196 ? -16.422 1.642 21.837 1.00 95.81 196 SER A O 1
ATOM 1541 N N . ASN A 1 197 ? -15.665 -0.416 21.328 1.00 95.31 197 ASN A N 1
ATOM 1542 C CA . ASN A 1 197 ? -16.937 -1.001 20.894 1.00 95.31 197 ASN A CA 1
ATOM 1543 C C . ASN A 1 197 ? -17.702 -0.133 19.869 1.00 95.31 197 ASN A C 1
ATOM 1545 O O . ASN A 1 197 ? -18.928 -0.021 19.919 1.00 95.31 197 ASN A O 1
ATOM 1549 N N . ARG A 1 198 ? -16.970 0.515 18.951 1.00 93.56 198 ARG A N 1
ATOM 1550 C CA . ARG A 1 198 ? -17.554 1.332 17.882 1.00 93.56 198 ARG A CA 1
ATOM 1551 C C . ARG A 1 198 ? -17.816 0.455 16.658 1.00 93.56 198 ARG A C 1
ATOM 1553 O O . ARG A 1 198 ? -16.863 -0.119 16.122 1.00 93.56 198 ARG A O 1
ATOM 1560 N N . PRO A 1 199 ? -19.072 0.340 16.197 1.00 93.81 199 PRO A N 1
ATOM 1561 C CA . PRO A 1 199 ? -19.361 -0.353 14.953 1.00 93.81 199 PRO A CA 1
ATOM 1562 C C . PRO A 1 199 ? -18.761 0.431 13.782 1.00 93.81 199 PRO A C 1
ATOM 1564 O O . PRO A 1 199 ? -18.835 1.657 13.738 1.00 93.81 199 PRO A O 1
ATOM 1567 N N . LEU A 1 200 ? -18.168 -0.293 12.836 1.00 95.94 200 LEU A N 1
ATOM 1568 C CA . LEU A 1 200 ? -17.640 0.259 11.594 1.00 95.94 200 LEU A CA 1
ATOM 1569 C C . LEU A 1 200 ? -18.415 -0.346 10.430 1.00 95.94 200 LEU A C 1
ATOM 1571 O O . LEU A 1 200 ? -18.599 -1.564 10.386 1.00 95.94 200 LEU A O 1
ATOM 1575 N N . SER A 1 201 ? -18.834 0.490 9.483 1.00 95.06 201 SER A N 1
ATOM 1576 C CA . SER A 1 201 ? -19.508 0.039 8.268 1.00 95.06 201 SER A CA 1
ATOM 1577 C C . SER A 1 201 ? -18.559 0.150 7.070 1.00 95.06 201 SER A C 1
ATOM 1579 O O . SER A 1 201 ? -18.208 1.266 6.684 1.00 95.06 201 SER A O 1
ATOM 1581 N N . PRO A 1 202 ? -18.135 -0.971 6.448 1.00 94.75 202 PRO A N 1
ATOM 1582 C CA . PRO A 1 202 ? -17.223 -0.945 5.305 1.00 94.75 202 PRO A CA 1
ATOM 1583 C C . PRO A 1 202 ? -17.661 -0.030 4.162 1.00 94.75 202 PRO A C 1
ATOM 1585 O O . PRO A 1 202 ? -16.813 0.596 3.532 1.00 94.75 202 PRO A O 1
ATOM 1588 N N . SER A 1 203 ? -18.964 0.111 3.913 1.00 95.12 203 SER A N 1
ATOM 1589 C CA . SER A 1 203 ? -19.480 0.972 2.842 1.00 95.12 203 SER A CA 1
ATOM 1590 C C . SER A 1 203 ? -19.141 2.454 3.021 1.00 95.12 203 SER A C 1
ATOM 1592 O O . SER A 1 203 ? -19.231 3.213 2.066 1.00 95.12 203 SER A O 1
ATOM 1594 N N . GLU A 1 204 ? -18.779 2.885 4.230 1.00 95.25 204 GLU A N 1
ATOM 1595 C CA . GLU A 1 204 ? -18.507 4.293 4.519 1.00 95.25 204 GLU A CA 1
ATOM 1596 C C . GLU A 1 204 ? -17.038 4.683 4.311 1.00 95.25 204 GLU A C 1
ATOM 1598 O O . GLU A 1 204 ? -16.738 5.860 4.125 1.00 95.25 204 GLU A O 1
ATOM 1603 N N . TYR A 1 205 ? -16.116 3.716 4.342 1.00 96.56 205 TYR A N 1
ATOM 1604 C CA . TYR A 1 205 ? -14.673 3.961 4.226 1.00 96.56 205 TYR A CA 1
ATOM 1605 C C . TYR A 1 205 ? -13.995 3.151 3.117 1.00 96.56 205 TYR A C 1
ATOM 1607 O O . TYR A 1 205 ? -12.780 3.268 2.940 1.00 96.56 205 TYR A O 1
ATOM 1615 N N . THR A 1 206 ? -14.746 2.320 2.389 1.00 97.94 206 THR A N 1
ATOM 1616 C CA . THR A 1 206 ? -14.233 1.556 1.249 1.00 97.94 206 THR A CA 1
ATOM 1617 C C . THR A 1 206 ? -14.804 2.042 -0.076 1.00 97.94 206 THR A C 1
ATOM 1619 O O . THR A 1 206 ? -15.922 2.549 -0.144 1.00 97.94 206 THR A O 1
ATOM 1622 N N . THR A 1 207 ? -14.034 1.880 -1.148 1.00 98.06 207 THR A N 1
ATOM 1623 C CA . THR A 1 207 ? -14.474 2.166 -2.515 1.00 98.06 207 THR A CA 1
ATOM 1624 C C . THR A 1 207 ? -14.240 0.954 -3.406 1.00 98.06 207 THR A C 1
ATOM 1626 O O . THR A 1 207 ? -13.174 0.336 -3.372 1.00 98.06 207 THR A O 1
ATOM 1629 N N . ASP A 1 208 ? -15.242 0.629 -4.217 1.00 98.12 208 ASP A N 1
ATOM 1630 C CA . ASP A 1 208 ? -15.129 -0.296 -5.336 1.00 98.12 208 ASP A CA 1
ATOM 1631 C C . ASP A 1 208 ? -15.292 0.495 -6.632 1.00 98.12 208 ASP A C 1
ATOM 1633 O O . ASP A 1 208 ? -16.353 1.066 -6.888 1.00 98.12 208 ASP A O 1
ATOM 1637 N N . LEU A 1 209 ? -14.231 0.551 -7.437 1.00 97.56 209 LEU A N 1
ATOM 1638 C CA . LEU A 1 209 ? -14.209 1.436 -8.591 1.00 97.56 209 LEU A CA 1
ATOM 1639 C C . LEU A 1 209 ? -15.097 0.947 -9.743 1.00 97.56 209 LEU A C 1
ATOM 1641 O O . LEU A 1 209 ? -15.614 1.767 -10.497 1.00 97.56 209 LEU A O 1
ATOM 1645 N N . ALA A 1 210 ? -15.309 -0.366 -9.870 1.00 96.88 210 ALA A N 1
ATOM 1646 C CA . ALA A 1 210 ? -16.224 -0.903 -10.875 1.00 96.88 210 ALA A CA 1
ATOM 1647 C C . ALA A 1 210 ? -17.667 -0.488 -10.554 1.00 96.88 210 ALA A C 1
ATOM 1649 O O . ALA A 1 210 ? -18.379 0.003 -11.426 1.00 96.88 210 ALA A O 1
ATOM 1650 N N . VAL A 1 211 ? -18.057 -0.598 -9.278 1.00 96.38 211 VAL A N 1
ATOM 1651 C CA . VAL A 1 211 ? -19.374 -0.154 -8.797 1.00 96.38 211 VAL A CA 1
ATOM 1652 C C . VAL A 1 211 ? -19.535 1.356 -8.962 1.00 96.38 211 VAL A C 1
ATOM 1654 O O . VAL A 1 211 ? -20.555 1.808 -9.472 1.00 96.38 211 VAL A O 1
ATOM 1657 N N . GLU A 1 212 ? -18.527 2.138 -8.569 1.00 96.56 212 GLU A N 1
ATOM 1658 C CA . GLU A 1 212 ? -18.579 3.600 -8.649 1.00 96.56 212 GLU A CA 1
ATOM 1659 C C . GLU A 1 212 ? -18.735 4.109 -10.090 1.00 96.56 212 GLU A C 1
ATOM 1661 O O . GLU A 1 212 ? -19.481 5.056 -10.337 1.00 96.56 212 GLU A O 1
ATOM 1666 N N . LEU A 1 213 ? -18.046 3.480 -11.045 1.00 96.12 213 LEU A N 1
ATOM 1667 C CA . LEU A 1 213 ? -18.093 3.861 -12.457 1.00 96.12 213 LEU A CA 1
ATOM 1668 C C . LEU A 1 213 ? -19.232 3.186 -13.238 1.00 96.12 213 LEU A C 1
ATOM 1670 O O . LEU A 1 213 ? -19.380 3.464 -14.427 1.00 96.12 213 LEU A O 1
ATOM 1674 N N . GLY A 1 214 ? -20.019 2.308 -12.607 1.00 95.56 214 GLY A N 1
ATOM 1675 C CA . GLY A 1 214 ? -21.078 1.547 -13.277 1.00 95.56 214 GLY A CA 1
ATOM 1676 C C . GLY A 1 214 ? -20.555 0.576 -14.342 1.00 95.56 214 GLY A C 1
ATOM 1677 O O . GLY A 1 214 ? -21.219 0.362 -15.352 1.00 95.56 214 GLY A O 1
ATOM 1678 N N . ILE A 1 215 ? -19.353 0.026 -14.148 1.00 93.56 215 ILE A N 1
ATOM 1679 C CA . ILE A 1 215 ? -18.718 -0.916 -15.074 1.00 93.56 215 ILE A CA 1
ATOM 1680 C C . ILE A 1 215 ? -18.967 -2.339 -14.577 1.00 93.56 215 ILE A C 1
ATOM 1682 O O . ILE A 1 215 ? -18.572 -2.700 -13.467 1.00 93.56 215 ILE A O 1
ATOM 1686 N N . GLU A 1 216 ? -19.592 -3.167 -15.412 1.00 86.81 216 GLU A N 1
ATOM 1687 C CA . GLU A 1 216 ? -19.743 -4.591 -15.125 1.00 86.81 216 GLU A CA 1
ATOM 1688 C C . GLU A 1 216 ? -18.376 -5.283 -15.176 1.00 86.81 216 GLU A C 1
ATOM 1690 O O . GLU A 1 216 ? -17.623 -5.153 -16.144 1.00 86.81 216 GLU A O 1
ATOM 1695 N N . ARG A 1 217 ? -18.033 -6.025 -14.117 1.00 76.94 217 ARG A N 1
ATOM 1696 C CA . ARG A 1 217 ? -16.868 -6.911 -14.153 1.00 76.94 217 ARG A CA 1
ATOM 1697 C C . ARG A 1 217 ? -17.223 -8.120 -15.000 1.00 76.94 217 ARG A C 1
ATOM 1699 O O . ARG A 1 217 ? -18.202 -8.801 -14.700 1.00 76.94 217 ARG A O 1
ATOM 1706 N N . GLU A 1 218 ? -16.392 -8.432 -15.987 1.00 67.50 218 GLU A N 1
ATOM 1707 C CA . GLU A 1 218 ? -16.417 -9.754 -16.602 1.00 67.50 218 GLU A CA 1
ATOM 1708 C C . GLU A 1 218 ? -16.132 -10.782 -15.500 1.00 67.50 218 GLU A C 1
ATOM 1710 O O . GLU A 1 218 ? -15.010 -10.902 -15.002 1.00 67.50 218 GLU A O 1
ATOM 1715 N N . VAL A 1 219 ? -17.171 -11.489 -15.055 1.00 57.62 219 VAL A N 1
ATOM 1716 C CA . VAL A 1 219 ? -16.991 -12.682 -14.233 1.00 57.62 219 VAL A CA 1
ATOM 1717 C C . VAL A 1 219 ? -16.333 -13.699 -15.160 1.00 57.62 219 VAL A C 1
ATOM 1719 O O . VAL A 1 219 ? -16.906 -13.974 -16.218 1.00 57.62 219 VAL A O 1
ATOM 1722 N N . PRO A 1 220 ? -15.148 -14.247 -14.830 1.00 47.88 220 PRO A N 1
ATOM 1723 C CA . PRO A 1 220 ? -14.601 -15.344 -15.609 1.00 47.88 220 PRO A CA 1
ATOM 1724 C C . PRO A 1 220 ? -15.684 -16.414 -15.692 1.00 47.88 220 PRO A C 1
ATOM 1726 O O . PRO A 1 220 ? -16.190 -16.844 -14.650 1.00 47.88 220 PRO A O 1
ATOM 1729 N N . ALA A 1 221 ? -16.088 -16.778 -16.913 1.00 32.78 221 ALA A N 1
ATOM 1730 C CA . ALA A 1 221 ? -17.055 -17.846 -17.116 1.00 32.78 221 ALA A CA 1
ATOM 1731 C C . ALA A 1 221 ? -16.626 -19.038 -16.247 1.00 32.78 221 ALA A C 1
ATOM 1733 O O . ALA A 1 221 ? -15.425 -19.341 -16.218 1.00 32.78 221 ALA A O 1
ATOM 1734 N N . PRO A 1 222 ? -17.546 -19.675 -15.496 1.00 34.88 222 PRO A N 1
ATOM 1735 C CA . PRO A 1 222 ? -17.193 -20.855 -14.730 1.00 34.88 222 PRO A CA 1
ATOM 1736 C C . PRO A 1 222 ? -16.510 -21.819 -15.692 1.00 34.88 222 PRO A C 1
ATOM 1738 O O . PRO A 1 222 ? -17.072 -22.156 -16.737 1.00 34.88 222 PRO A O 1
ATOM 1741 N N . PHE A 1 223 ? -15.263 -22.170 -15.374 1.00 36.56 223 PHE A N 1
ATOM 1742 C CA . PHE A 1 223 ? -14.479 -23.125 -16.137 1.00 36.56 223 PHE A CA 1
ATOM 1743 C C . PHE A 1 223 ? -15.261 -24.435 -16.114 1.00 36.56 223 PHE A C 1
ATOM 1745 O O . PHE A 1 223 ? -15.249 -25.180 -15.138 1.00 36.56 223 PHE A O 1
ATOM 1752 N N . SER A 1 224 ? -16.051 -24.633 -17.160 1.00 34.56 224 SER A N 1
ATOM 1753 C CA . SER A 1 224 ? -16.753 -25.869 -17.408 1.00 34.56 224 SER A CA 1
ATOM 1754 C C . SER A 1 224 ? -15.665 -26.773 -17.950 1.00 34.56 224 SER A C 1
ATOM 1756 O O . SER A 1 224 ? -15.297 -26.658 -19.117 1.00 34.56 224 SER A O 1
ATOM 1758 N N . GLU A 1 225 ? -15.075 -27.610 -17.097 1.00 40.78 225 GLU A N 1
ATOM 1759 C CA . GLU A 1 225 ? -14.381 -28.795 -17.589 1.00 40.78 225 GLU A CA 1
ATOM 1760 C C . GLU A 1 225 ? -15.433 -29.705 -18.228 1.00 40.78 225 GLU A C 1
ATOM 1762 O O . GLU A 1 225 ? -15.866 -30.702 -17.655 1.00 40.78 225 GLU A O 1
ATOM 1767 N N . GLU A 1 226 ? -15.876 -29.360 -19.436 1.00 34.25 226 GLU A N 1
ATOM 1768 C CA . GLU A 1 226 ? -16.355 -30.377 -20.351 1.00 34.25 226 GLU A CA 1
ATOM 1769 C C . GLU A 1 226 ? -15.123 -31.159 -20.788 1.00 34.25 226 GLU A C 1
ATOM 1771 O O . GLU A 1 226 ? -14.397 -30.805 -21.717 1.00 34.25 226 GLU A O 1
ATOM 1776 N N . ILE A 1 227 ? -14.863 -32.235 -20.049 1.00 37.94 227 ILE A N 1
ATOM 1777 C CA . ILE A 1 227 ? -14.003 -33.323 -20.486 1.00 37.94 227 ILE A CA 1
ATOM 1778 C C . ILE A 1 227 ? -14.696 -33.944 -21.703 1.00 37.94 227 ILE A C 1
ATOM 1780 O O . ILE A 1 227 ? -15.440 -34.916 -21.596 1.00 37.94 227 ILE A O 1
ATOM 1784 N N . THR A 1 228 ? -14.480 -33.371 -22.884 1.00 29.42 228 THR A N 1
ATOM 1785 C CA . THR A 1 228 ? -14.668 -34.095 -24.140 1.00 29.42 228 THR A CA 1
ATOM 1786 C C . THR A 1 228 ? -13.636 -35.221 -24.175 1.00 29.42 228 THR A C 1
ATOM 1788 O O . THR A 1 228 ? -12.436 -34.930 -24.126 1.00 29.42 228 THR A O 1
ATOM 1791 N N . PRO A 1 229 ? -14.041 -36.500 -24.260 1.00 29.08 229 PRO A N 1
ATOM 1792 C CA . PRO A 1 229 ? -13.094 -37.589 -24.421 1.00 29.08 229 PRO A CA 1
ATOM 1793 C C . PRO A 1 229 ? -12.497 -37.498 -25.829 1.00 29.08 229 PRO A C 1
ATOM 1795 O O . PRO A 1 229 ? -13.099 -37.908 -26.819 1.00 29.08 229 PRO A O 1
ATOM 1798 N N . SER A 1 230 ? -11.303 -36.916 -25.918 1.00 30.47 230 SER A N 1
ATOM 1799 C CA . SER A 1 230 ? -10.452 -37.017 -27.097 1.00 30.47 230 SER A CA 1
ATOM 1800 C C . SER A 1 230 ? -9.986 -38.463 -27.212 1.00 30.47 230 SER A C 1
ATOM 1802 O O . SER A 1 230 ? -9.166 -38.920 -26.415 1.00 30.47 230 SER A O 1
ATOM 1804 N N . ASN A 1 231 ? -10.510 -39.181 -28.206 1.00 41.59 231 ASN A N 1
ATOM 1805 C CA . ASN A 1 231 ? -9.903 -40.405 -28.714 1.00 41.59 231 ASN A CA 1
ATOM 1806 C C . ASN A 1 231 ? -8.513 -40.058 -29.260 1.00 41.59 231 ASN A C 1
ATOM 1808 O O . ASN A 1 231 ? -8.364 -39.719 -30.432 1.00 41.59 231 ASN A O 1
ATOM 1812 N N . THR A 1 232 ? -7.503 -40.127 -28.397 1.00 34.44 232 THR A N 1
ATOM 1813 C CA . THR A 1 232 ? -6.101 -40.114 -28.802 1.00 34.44 232 THR A CA 1
ATOM 1814 C C . THR A 1 232 ? -5.561 -41.519 -28.610 1.00 34.44 232 THR A C 1
ATOM 1816 O O . THR A 1 232 ? -5.333 -41.983 -27.494 1.00 34.44 232 THR A O 1
ATOM 1819 N N . GLU A 1 233 ? -5.420 -42.198 -29.738 1.00 35.00 233 GLU A N 1
ATOM 1820 C CA . GLU A 1 233 ? -4.728 -43.464 -29.910 1.00 35.00 233 GLU A CA 1
ATOM 1821 C C . GLU A 1 233 ? -3.336 -43.397 -29.253 1.00 35.00 233 GLU A C 1
ATOM 1823 O O . GLU A 1 233 ? -2.541 -42.491 -29.516 1.00 35.00 233 GLU A O 1
ATOM 1828 N N . LEU A 1 234 ? -3.070 -44.327 -28.332 1.00 33.94 234 LEU A N 1
ATOM 1829 C CA . LEU A 1 234 ? -1.783 -44.465 -27.654 1.00 33.94 234 LEU A CA 1
ATOM 1830 C C . LEU A 1 234 ? -0.690 -44.814 -28.681 1.00 33.94 234 LEU A C 1
ATOM 1832 O O . LEU A 1 234 ? -0.850 -45.800 -29.404 1.00 33.94 234 LEU A O 1
ATOM 1836 N N . PRO A 1 235 ? 0.446 -44.094 -28.729 1.00 40.06 235 PRO A N 1
ATOM 1837 C CA . PRO A 1 235 ? 1.599 -44.555 -29.489 1.00 40.06 235 PRO A CA 1
ATOM 1838 C C . PRO A 1 235 ? 2.211 -45.802 -28.819 1.00 40.06 235 PRO A C 1
ATOM 1840 O O . PRO A 1 235 ? 2.208 -45.907 -27.587 1.00 40.06 235 PRO A O 1
ATOM 1843 N N . PRO A 1 236 ? 2.740 -46.759 -29.606 1.00 40.31 236 PRO A N 1
ATOM 1844 C CA . PRO A 1 236 ? 3.250 -48.018 -29.081 1.00 40.31 236 PRO A CA 1
ATOM 1845 C C . PRO A 1 236 ? 4.521 -47.816 -28.237 1.00 40.31 236 PRO A C 1
ATOM 1847 O O . PRO A 1 236 ? 5.285 -46.874 -28.471 1.00 40.31 236 PRO A O 1
ATOM 1850 N N . PRO A 1 237 ? 4.772 -48.704 -27.257 1.00 39.19 237 PRO A N 1
ATOM 1851 C CA . PRO A 1 237 ? 5.915 -48.595 -26.361 1.00 39.19 237 PRO A CA 1
ATOM 1852 C C . PRO A 1 237 ? 7.247 -48.817 -27.103 1.00 39.19 237 PRO A C 1
ATOM 1854 O O . PRO A 1 237 ? 7.308 -49.624 -28.035 1.00 39.19 237 PRO A O 1
ATOM 1857 N N . PRO A 1 238 ? 8.337 -48.148 -26.682 1.00 37.50 238 PRO A N 1
ATOM 1858 C CA . PRO A 1 238 ? 9.664 -48.385 -27.236 1.00 37.50 238 PRO A CA 1
ATOM 1859 C C . PRO A 1 238 ? 10.205 -49.768 -26.816 1.00 37.50 238 PRO A C 1
ATOM 1861 O O . PRO A 1 238 ? 9.944 -50.214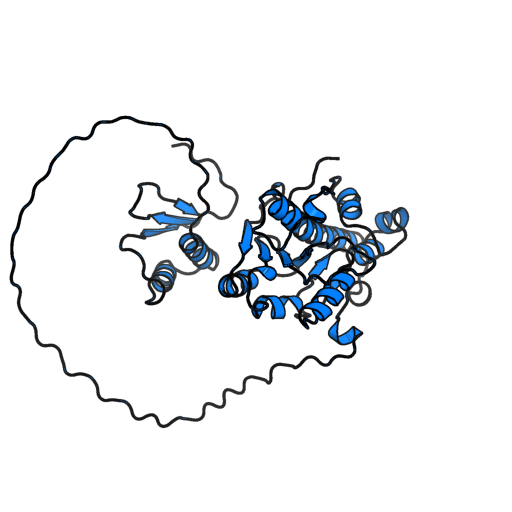 -25.694 1.00 37.50 238 PRO A O 1
ATOM 1864 N N . PRO A 1 239 ? 10.966 -50.459 -27.686 1.00 35.19 239 PRO A N 1
ATOM 1865 C CA . PRO A 1 239 ? 11.493 -51.787 -27.396 1.00 35.19 239 PRO A CA 1
ATOM 1866 C C . PRO A 1 239 ? 12.592 -51.781 -26.323 1.00 35.19 239 PRO A C 1
ATOM 1868 O O . PRO A 1 239 ? 13.408 -50.864 -26.223 1.00 35.19 239 PRO A O 1
ATOM 1871 N N . SER A 1 240 ? 12.580 -52.863 -25.541 1.00 31.23 240 SER A N 1
ATOM 1872 C CA . SER A 1 240 ? 13.446 -53.185 -24.409 1.00 31.23 240 SER A CA 1
ATOM 1873 C C . SER A 1 240 ? 14.943 -53.018 -24.659 1.00 31.23 240 SER A C 1
ATOM 1875 O O . SER A 1 240 ? 15.486 -53.408 -25.691 1.00 31.23 240 SER A O 1
ATOM 1877 N N . ALA A 1 241 ? 15.606 -52.529 -23.612 1.00 29.72 241 ALA A N 1
ATOM 1878 C CA . ALA A 1 241 ? 17.048 -52.477 -23.459 1.00 29.72 241 ALA A CA 1
ATOM 1879 C C . ALA A 1 241 ? 17.704 -53.864 -23.574 1.00 29.72 241 ALA A C 1
ATOM 1881 O O . ALA A 1 241 ? 17.268 -54.831 -22.946 1.00 29.72 241 ALA A O 1
ATOM 1882 N N . GLN A 1 242 ? 18.822 -53.912 -24.297 1.00 29.16 242 GLN A N 1
ATOM 1883 C CA . GLN A 1 242 ? 19.885 -54.888 -24.083 1.00 29.16 242 GLN A CA 1
ATOM 1884 C C . GLN A 1 242 ? 21.239 -54.172 -23.935 1.00 29.16 242 GLN A C 1
ATOM 1886 O O . GLN A 1 242 ? 21.394 -53.047 -24.416 1.00 29.16 242 GLN A O 1
ATOM 1891 N N . PRO A 1 243 ? 22.178 -54.775 -23.185 1.00 28.30 243 PRO A N 1
ATOM 1892 C CA . PRO A 1 243 ? 23.255 -54.068 -22.506 1.00 28.30 243 PRO A CA 1
ATOM 1893 C C . PRO A 1 243 ? 24.484 -53.906 -23.403 1.00 28.30 243 PRO A C 1
ATOM 1895 O O . PRO A 1 243 ? 24.883 -54.847 -24.086 1.00 28.30 243 PRO A O 1
ATOM 1898 N N . VAL A 1 244 ? 25.122 -52.735 -23.355 1.00 28.50 244 VAL A N 1
ATOM 1899 C CA . VAL A 1 244 ? 26.434 -52.518 -23.978 1.00 28.50 244 VAL A CA 1
ATOM 1900 C C . VAL A 1 244 ? 27.480 -52.316 -22.892 1.00 28.50 244 VAL A C 1
ATOM 1902 O O . VAL A 1 244 ? 27.266 -51.620 -21.901 1.00 28.50 244 VAL A O 1
ATOM 1905 N N . GLN A 1 245 ? 28.573 -53.035 -23.105 1.00 26.52 245 GLN A N 1
ATOM 1906 C CA . GLN A 1 245 ? 29.642 -53.370 -22.190 1.00 26.52 245 GLN A CA 1
ATOM 1907 C C . GLN A 1 245 ? 30.575 -52.203 -21.858 1.00 26.52 245 GLN A C 1
ATOM 1909 O O . GLN A 1 245 ? 30.823 -51.293 -22.644 1.00 26.52 245 GLN A O 1
ATOM 1914 N N . GLU A 1 246 ? 31.103 -52.341 -20.652 1.00 28.50 246 GLU A N 1
ATOM 1915 C CA . GLU A 1 246 ? 32.271 -51.734 -20.035 1.00 28.50 246 GLU A CA 1
ATOM 1916 C C . GLU A 1 246 ? 33.511 -51.764 -20.945 1.00 28.50 246 GLU A C 1
ATOM 1918 O O . GLU A 1 246 ? 33.924 -52.828 -21.401 1.00 28.50 246 GLU A O 1
ATOM 1923 N N . GLN A 1 247 ? 34.145 -50.607 -21.152 1.00 28.38 247 GLN A N 1
ATOM 1924 C CA . GLN A 1 247 ? 35.570 -50.531 -21.466 1.00 28.38 247 GLN A CA 1
ATOM 1925 C C . GLN A 1 247 ? 36.165 -49.260 -20.861 1.00 28.38 247 GLN A C 1
ATOM 1927 O O . GLN A 1 247 ? 35.736 -48.137 -21.124 1.00 28.38 247 GLN A O 1
ATOM 1932 N N . ALA A 1 248 ? 37.124 -49.502 -19.973 1.00 24.86 248 ALA A N 1
ATOM 1933 C CA . ALA A 1 248 ? 37.979 -48.525 -19.339 1.00 24.86 248 ALA A CA 1
ATOM 1934 C C . ALA A 1 248 ? 38.904 -47.880 -20.369 1.00 24.86 248 ALA A C 1
ATOM 1936 O O . ALA A 1 248 ? 39.425 -48.575 -21.235 1.00 24.86 248 ALA A O 1
ATOM 1937 N N . ASP A 1 249 ? 39.197 -46.594 -20.190 1.00 26.70 249 ASP A N 1
ATOM 1938 C CA . ASP A 1 249 ? 40.506 -46.094 -20.574 1.00 26.70 249 ASP A CA 1
ATOM 1939 C C . ASP A 1 249 ? 41.017 -45.018 -19.623 1.00 26.70 249 ASP A C 1
ATOM 1941 O O . ASP A 1 249 ? 40.310 -44.141 -19.123 1.00 26.70 249 ASP A O 1
ATOM 1945 N N . THR A 1 250 ? 42.296 -45.193 -19.338 1.00 23.95 250 THR A N 1
ATOM 1946 C CA . THR A 1 250 ? 43.092 -44.570 -18.294 1.00 23.95 250 THR A CA 1
ATOM 1947 C C . THR A 1 250 ? 43.815 -43.372 -18.893 1.00 23.95 250 THR A C 1
ATOM 1949 O O . THR A 1 250 ? 44.501 -43.519 -19.897 1.00 23.95 250 THR A O 1
ATOM 1952 N N . SER A 1 251 ? 43.758 -42.196 -18.268 1.00 27.98 251 SER A N 1
ATOM 1953 C CA . SER A 1 251 ? 44.864 -41.236 -18.391 1.00 27.98 251 SER A CA 1
ATOM 1954 C C . SER A 1 251 ? 44.939 -40.285 -17.200 1.00 27.98 251 SER A C 1
ATOM 1956 O O . SER A 1 251 ? 44.143 -39.377 -16.982 1.00 27.98 251 SER A O 1
ATOM 1958 N N . THR A 1 252 ? 45.966 -40.567 -16.412 1.00 24.42 252 THR A N 1
ATOM 1959 C CA . THR A 1 252 ? 46.562 -39.795 -15.335 1.00 24.42 252 THR A CA 1
ATOM 1960 C C . THR A 1 252 ? 47.034 -38.425 -15.827 1.00 24.42 252 THR A C 1
ATOM 1962 O O . THR A 1 252 ? 47.786 -38.344 -16.794 1.00 24.42 252 THR A O 1
ATOM 1965 N N . SER A 1 253 ? 46.709 -37.352 -15.101 1.00 25.44 253 SER A N 1
ATOM 1966 C CA . SER A 1 253 ? 47.574 -36.167 -15.063 1.00 25.44 253 SER A CA 1
ATOM 1967 C C . SER A 1 253 ? 47.513 -35.495 -13.695 1.00 25.44 253 SER A C 1
ATOM 1969 O O . SER A 1 253 ? 46.641 -34.688 -13.382 1.00 25.44 253 SER A O 1
ATOM 1971 N N . THR A 1 254 ? 48.492 -35.861 -12.879 1.00 24.30 254 THR A N 1
ATOM 1972 C CA . THR A 1 254 ? 48.846 -35.292 -11.584 1.00 24.30 254 THR A CA 1
ATOM 1973 C C . THR A 1 254 ? 49.323 -33.849 -11.757 1.00 24.30 254 THR A C 1
ATOM 1975 O O . THR A 1 254 ? 50.269 -33.592 -12.501 1.00 24.30 254 THR A O 1
ATOM 1978 N N . ARG A 1 255 ? 48.740 -32.895 -11.022 1.00 25.20 255 ARG A N 1
ATOM 1979 C CA . ARG A 1 255 ? 49.415 -31.621 -10.732 1.00 25.20 255 ARG A CA 1
ATOM 1980 C C . ARG A 1 255 ? 49.095 -31.147 -9.316 1.00 25.20 255 ARG A C 1
ATOM 1982 O O . ARG A 1 255 ? 48.134 -30.432 -9.064 1.00 25.20 255 ARG A O 1
ATOM 1989 N N . THR A 1 256 ? 49.936 -31.595 -8.395 1.00 22.53 256 THR A N 1
ATOM 1990 C CA . THR A 1 256 ? 50.115 -31.054 -7.046 1.00 22.53 256 THR A CA 1
ATOM 1991 C C . THR A 1 256 ? 50.751 -29.674 -7.149 1.00 22.53 256 THR A C 1
ATOM 1993 O O . THR A 1 256 ? 51.804 -29.592 -7.766 1.00 22.53 256 THR A O 1
ATOM 1996 N N . LEU A 1 257 ? 50.189 -28.634 -6.520 1.00 24.61 257 LEU A N 1
ATOM 1997 C CA . LEU A 1 257 ? 50.945 -27.467 -6.034 1.00 24.61 257 LEU A CA 1
ATOM 1998 C C . LEU A 1 257 ? 50.203 -26.796 -4.855 1.00 24.61 257 LEU A C 1
ATOM 2000 O O . LEU A 1 257 ? 49.170 -26.154 -5.020 1.00 24.61 257 LEU A O 1
ATOM 2004 N N . THR A 1 258 ? 50.768 -27.034 -3.668 1.00 22.36 258 THR A N 1
ATOM 2005 C CA . THR A 1 258 ? 51.020 -26.086 -2.564 1.00 22.36 258 THR A CA 1
ATOM 2006 C C . THR A 1 258 ? 49.906 -25.143 -2.093 1.00 22.36 258 THR A C 1
ATOM 2008 O O . THR A 1 258 ? 49.632 -24.094 -2.667 1.00 22.36 258 THR A O 1
ATOM 2011 N N . ILE A 1 259 ? 49.378 -25.470 -0.909 1.00 25.23 259 ILE A N 1
ATOM 2012 C CA . ILE A 1 259 ? 48.624 -24.571 -0.032 1.00 25.23 259 ILE A CA 1
ATOM 2013 C C . ILE A 1 259 ? 49.607 -23.554 0.562 1.00 25.23 259 ILE A C 1
ATOM 2015 O O . ILE A 1 259 ? 50.475 -23.910 1.357 1.00 25.23 259 ILE A O 1
ATOM 2019 N N . SER A 1 260 ? 49.458 -22.283 0.196 1.00 23.91 260 SER A N 1
ATOM 2020 C CA . SER A 1 260 ? 50.022 -21.159 0.943 1.00 23.91 260 SER A CA 1
ATOM 2021 C C . SER A 1 260 ? 48.876 -20.383 1.577 1.00 23.91 260 SER A C 1
ATOM 2023 O O . SER A 1 260 ? 48.074 -19.739 0.907 1.00 23.91 260 SER A O 1
ATOM 2025 N N . THR A 1 261 ? 48.787 -20.505 2.895 1.00 25.88 261 THR A N 1
ATOM 2026 C CA . THR A 1 261 ? 47.893 -19.764 3.779 1.00 25.88 261 THR A CA 1
ATOM 2027 C C . THR A 1 261 ? 48.243 -18.278 3.781 1.00 25.88 261 THR A C 1
ATOM 2029 O O . THR A 1 261 ? 49.263 -17.882 4.341 1.00 25.88 261 THR A O 1
ATOM 2032 N N . SER A 1 262 ? 47.358 -17.445 3.239 1.00 24.42 262 SER A N 1
ATOM 2033 C CA . SER A 1 262 ? 47.245 -16.039 3.628 1.00 24.42 262 SER A CA 1
ATOM 2034 C C . SER A 1 262 ? 45.769 -15.695 3.840 1.00 24.42 262 SER A C 1
ATOM 2036 O O . SER A 1 262 ? 44.980 -15.495 2.918 1.00 24.42 262 SER A O 1
ATOM 2038 N N . VAL A 1 263 ? 45.377 -15.691 5.113 1.00 25.28 263 VAL A N 1
ATOM 2039 C CA . VAL A 1 263 ? 44.052 -15.274 5.572 1.00 25.28 263 VAL A CA 1
ATOM 2040 C C . VAL A 1 263 ? 43.929 -13.769 5.342 1.00 25.28 263 VAL A C 1
ATOM 2042 O O . VAL A 1 263 ? 44.521 -12.973 6.063 1.00 25.28 263 VAL A O 1
ATOM 2045 N N . SER A 1 264 ? 43.155 -13.378 4.331 1.00 22.89 264 SER A N 1
ATOM 2046 C CA . SER A 1 264 ? 42.685 -12.003 4.164 1.00 22.89 264 SER A CA 1
ATOM 2047 C C . SER A 1 264 ? 41.232 -11.933 4.618 1.00 22.89 264 SER A C 1
ATOM 2049 O O . SER A 1 264 ? 40.316 -12.338 3.901 1.00 22.89 264 SER A O 1
ATOM 2051 N N . ILE A 1 265 ? 41.031 -11.449 5.845 1.00 26.53 265 ILE A N 1
ATOM 2052 C CA . ILE A 1 265 ? 39.714 -11.189 6.429 1.00 26.53 265 ILE A CA 1
ATOM 2053 C C . ILE A 1 265 ? 39.062 -10.064 5.619 1.00 26.53 265 ILE A C 1
ATOM 2055 O O . ILE A 1 265 ? 39.376 -8.889 5.797 1.00 26.53 265 ILE A O 1
ATOM 2059 N N . THR A 1 266 ? 38.146 -10.418 4.721 1.00 26.33 266 THR A N 1
ATOM 2060 C CA . THR A 1 266 ? 37.241 -9.459 4.084 1.00 26.33 266 THR A CA 1
ATOM 2061 C C . THR A 1 266 ? 35.884 -9.541 4.778 1.00 26.33 266 THR A C 1
ATOM 2063 O O . THR A 1 266 ? 35.316 -10.617 4.953 1.00 26.33 266 THR A O 1
ATOM 2066 N N . LYS A 1 267 ? 35.390 -8.388 5.249 1.00 26.47 267 LYS A N 1
ATOM 2067 C CA . LYS A 1 267 ? 34.079 -8.232 5.897 1.00 26.47 267 LYS A CA 1
ATOM 2068 C C . LYS A 1 267 ? 32.990 -8.877 5.034 1.00 26.47 267 LYS A C 1
ATOM 2070 O O . LYS A 1 267 ? 32.758 -8.436 3.911 1.00 26.47 267 LYS A O 1
ATOM 2075 N N . ALA A 1 268 ? 32.311 -9.883 5.582 1.00 28.44 268 ALA A N 1
ATOM 2076 C CA . ALA A 1 268 ? 31.171 -10.528 4.948 1.00 28.44 268 ALA A CA 1
ATOM 2077 C C . ALA A 1 268 ? 30.045 -9.503 4.726 1.00 28.44 268 ALA A C 1
ATOM 2079 O O . ALA A 1 268 ? 29.372 -9.070 5.660 1.00 28.44 268 ALA A O 1
ATOM 2080 N N . SER A 1 269 ? 29.859 -9.094 3.472 1.00 30.64 269 SER A N 1
ATOM 2081 C CA . SER A 1 269 ? 28.623 -8.460 3.022 1.00 30.64 269 SER A CA 1
ATOM 2082 C C . SER A 1 269 ? 27.491 -9.477 3.180 1.00 30.64 269 SER A C 1
ATOM 2084 O O . SER A 1 269 ? 27.655 -10.635 2.797 1.00 30.64 269 SER A O 1
ATOM 2086 N N . ALA A 1 270 ? 26.359 -9.077 3.760 1.00 36.75 270 ALA A N 1
ATOM 2087 C CA . ALA A 1 270 ? 25.180 -9.929 3.860 1.00 36.75 270 ALA A CA 1
ATOM 2088 C C . ALA A 1 270 ? 24.647 -10.214 2.445 1.00 36.75 270 ALA A C 1
ATOM 2090 O O . ALA A 1 270 ? 23.938 -9.402 1.852 1.00 36.75 270 ALA A O 1
ATOM 2091 N N . ILE A 1 271 ? 25.045 -11.354 1.881 1.00 44.16 271 ILE A N 1
ATOM 2092 C CA . ILE A 1 271 ? 24.605 -11.814 0.565 1.00 44.16 271 ILE A CA 1
ATOM 2093 C C . ILE A 1 271 ? 23.111 -12.136 0.667 1.00 44.16 271 ILE A C 1
ATOM 2095 O O . ILE A 1 271 ? 22.705 -12.978 1.468 1.00 44.16 271 ILE A O 1
ATOM 2099 N N . ALA A 1 272 ? 22.292 -11.458 -0.140 1.00 47.81 272 ALA A N 1
ATOM 2100 C CA . ALA A 1 272 ? 20.871 -11.765 -0.253 1.00 47.81 272 ALA A CA 1
ATOM 2101 C C . ALA A 1 272 ? 20.682 -13.254 -0.620 1.00 47.81 272 ALA A C 1
ATOM 2103 O O . ALA A 1 272 ? 21.398 -13.763 -1.492 1.00 47.81 272 ALA A O 1
ATOM 2104 N N . PRO A 1 273 ? 19.758 -13.980 0.038 1.00 52.44 273 PRO A N 1
ATOM 2105 C CA . PRO A 1 273 ? 19.568 -15.401 -0.220 1.00 52.44 273 PRO A CA 1
ATOM 2106 C C . PRO A 1 273 ? 19.149 -15.618 -1.676 1.00 52.44 273 PRO A C 1
ATOM 2108 O O . PRO A 1 273 ? 18.280 -14.924 -2.201 1.00 52.44 273 PRO A O 1
ATOM 2111 N N . ARG A 1 274 ? 19.779 -16.594 -2.341 1.00 60.06 274 ARG A N 1
ATOM 2112 C CA . ARG A 1 274 ? 19.477 -16.928 -3.739 1.00 60.06 274 ARG A CA 1
ATOM 2113 C C . ARG A 1 274 ? 17.997 -17.328 -3.882 1.00 60.06 274 ARG A C 1
ATOM 2115 O O . ARG A 1 274 ? 17.481 -17.996 -2.984 1.00 60.06 274 ARG A O 1
ATOM 2122 N N . PRO A 1 275 ? 17.335 -17.042 -5.018 1.00 60.72 275 PRO A N 1
ATOM 2123 C CA . PRO A 1 275 ? 15.920 -17.380 -5.239 1.00 60.72 275 PRO A CA 1
ATOM 2124 C C . PRO A 1 275 ? 15.574 -18.851 -4.956 1.00 60.72 275 PRO A C 1
ATOM 2126 O O . PRO A 1 275 ? 14.541 -19.168 -4.372 1.00 60.72 275 PRO A O 1
ATOM 2129 N N . GLN A 1 276 ? 16.491 -19.763 -5.282 1.00 63.84 276 GLN A N 1
ATOM 2130 C CA . GLN A 1 276 ? 16.339 -21.191 -5.005 1.00 63.84 276 GLN A CA 1
ATOM 2131 C C . GLN A 1 276 ? 16.288 -21.513 -3.502 1.00 63.84 276 GLN A C 1
ATOM 2133 O O . GLN A 1 276 ? 15.540 -22.394 -3.085 1.00 63.84 276 GLN A O 1
ATOM 2138 N N . HIS A 1 277 ? 17.050 -20.782 -2.683 1.00 69.19 277 HIS A N 1
ATOM 2139 C CA . HIS A 1 277 ? 17.059 -20.955 -1.232 1.00 69.19 277 HIS A CA 1
ATOM 2140 C C . HIS A 1 277 ? 15.751 -20.462 -0.598 1.00 69.19 277 HIS A C 1
ATOM 2142 O O . HIS A 1 277 ? 15.235 -21.082 0.329 1.00 69.19 277 HIS A O 1
ATOM 2148 N N . LEU A 1 278 ? 15.180 -19.384 -1.143 1.00 65.62 278 LEU A N 1
ATOM 2149 C CA . LEU A 1 278 ? 13.887 -18.851 -0.714 1.00 65.62 278 LEU A CA 1
ATOM 2150 C C . LEU A 1 278 ? 12.735 -19.803 -1.053 1.00 65.62 278 LEU A C 1
ATOM 2152 O O . LEU A 1 278 ? 11.879 -20.044 -0.205 1.00 65.62 278 LEU A O 1
ATOM 2156 N N . ARG A 1 279 ? 12.756 -20.416 -2.242 1.00 71.50 279 ARG A N 1
ATOM 2157 C CA . ARG A 1 279 ? 11.756 -21.418 -2.640 1.00 71.50 279 ARG A CA 1
ATOM 2158 C C . ARG A 1 279 ? 11.785 -22.654 -1.737 1.00 71.50 279 ARG A C 1
ATOM 2160 O O . ARG A 1 279 ? 10.737 -23.142 -1.322 1.00 71.50 279 ARG A O 1
ATOM 2167 N N . ALA A 1 280 ? 12.980 -23.126 -1.380 1.00 72.44 280 ALA A N 1
ATOM 2168 C CA . ALA A 1 280 ? 13.146 -24.218 -0.420 1.00 72.44 280 ALA A CA 1
ATOM 2169 C C . ALA A 1 280 ? 12.556 -23.863 0.958 1.00 72.44 280 ALA A C 1
ATOM 2171 O O . ALA A 1 280 ? 11.818 -24.655 1.542 1.00 72.44 280 ALA A O 1
ATOM 2172 N N . TYR A 1 281 ? 12.832 -22.649 1.449 1.00 68.69 281 TYR A N 1
ATOM 2173 C CA . TYR A 1 281 ? 12.277 -22.152 2.708 1.00 68.69 281 TYR A CA 1
ATOM 2174 C C . TYR A 1 281 ? 10.749 -22.040 2.680 1.00 68.69 281 TYR A C 1
ATOM 2176 O O . TYR A 1 281 ? 10.103 -22.387 3.661 1.00 68.69 281 TYR A O 1
ATOM 2184 N N . GLN A 1 282 ? 10.158 -21.594 1.571 1.00 70.25 282 GLN A N 1
ATOM 2185 C CA . GLN A 1 282 ? 8.702 -21.495 1.428 1.00 70.25 282 GLN A CA 1
ATOM 2186 C C . GLN A 1 282 ? 8.026 -22.866 1.473 1.00 70.25 282 GLN A C 1
ATOM 2188 O O . GLN A 1 282 ? 7.050 -23.042 2.197 1.00 70.25 282 GLN A O 1
ATOM 2193 N N . LEU A 1 283 ? 8.565 -23.852 0.753 1.00 72.94 283 LEU A N 1
ATOM 2194 C CA . LEU A 1 283 ? 8.031 -25.213 0.781 1.00 72.94 283 LEU A CA 1
ATOM 2195 C C . LEU A 1 283 ? 8.133 -25.814 2.194 1.00 72.94 283 LEU A C 1
ATOM 2197 O O . LEU A 1 283 ? 7.153 -26.375 2.683 1.00 72.94 283 LEU A O 1
ATOM 2201 N N . TRP A 1 284 ? 9.259 -25.612 2.888 1.00 77.56 284 TRP A N 1
ATOM 2202 C CA . TRP A 1 284 ? 9.410 -26.002 4.295 1.00 77.56 284 TRP A CA 1
ATOM 2203 C C . TRP A 1 284 ? 8.413 -25.289 5.218 1.00 77.56 284 TRP A C 1
ATOM 2205 O O . TRP A 1 284 ? 7.733 -25.940 6.007 1.00 77.56 284 TRP A O 1
ATOM 2215 N N . LYS A 1 285 ? 8.277 -23.961 5.097 1.00 68.50 285 LYS A N 1
ATOM 2216 C CA . LYS A 1 285 ? 7.346 -23.149 5.899 1.00 68.50 285 LYS A CA 1
ATOM 2217 C C . LYS A 1 285 ? 5.897 -23.609 5.719 1.00 68.50 285 LYS A C 1
ATOM 2219 O O . LYS A 1 285 ? 5.125 -23.571 6.670 1.00 68.50 285 LYS A O 1
ATOM 2224 N N . ASN A 1 286 ? 5.552 -24.072 4.522 1.00 75.06 286 ASN A N 1
ATOM 2225 C CA . ASN A 1 286 ? 4.237 -24.617 4.198 1.00 75.06 286 ASN A CA 1
ATOM 2226 C C . ASN A 1 286 ? 4.074 -26.094 4.614 1.00 75.06 286 ASN A C 1
ATOM 2228 O O . ASN A 1 286 ? 3.113 -26.735 4.203 1.00 75.06 286 ASN A O 1
ATOM 2232 N N . GLY A 1 287 ? 5.002 -26.650 5.402 1.00 71.69 287 GLY A N 1
ATOM 2233 C CA . GLY A 1 287 ? 4.902 -27.995 5.973 1.00 71.69 287 GLY A CA 1
ATOM 2234 C C . GLY A 1 287 ? 5.262 -29.139 5.021 1.00 71.69 287 GLY A C 1
ATOM 2235 O O . GLY A 1 287 ? 4.974 -30.290 5.334 1.00 71.69 287 GLY A O 1
ATOM 2236 N N . ASN A 1 288 ? 5.882 -28.860 3.868 1.00 74.12 288 ASN A N 1
ATOM 2237 C CA . ASN A 1 288 ? 6.254 -29.915 2.921 1.00 74.12 288 ASN A CA 1
ATOM 2238 C C . ASN A 1 288 ? 7.413 -30.762 3.468 1.00 74.12 288 ASN A C 1
ATOM 2240 O O . ASN A 1 288 ? 8.389 -30.232 4.005 1.00 74.12 288 ASN A O 1
ATOM 2244 N N . ALA A 1 289 ? 7.323 -32.081 3.283 1.00 74.94 289 ALA A N 1
ATOM 2245 C CA . ALA A 1 289 ? 8.375 -33.021 3.652 1.00 74.94 289 ALA A CA 1
ATOM 2246 C C . ALA A 1 289 ? 9.625 -32.858 2.766 1.00 74.94 289 ALA A C 1
ATOM 2248 O O . ALA A 1 289 ? 9.554 -32.397 1.626 1.00 74.94 289 ALA A O 1
ATOM 2249 N N . LEU A 1 290 ? 10.796 -33.216 3.301 1.00 67.88 290 LEU A N 1
ATOM 2250 C CA . LEU A 1 290 ? 12.097 -32.964 2.669 1.00 67.88 290 LEU A CA 1
ATOM 2251 C C . LEU A 1 290 ? 12.209 -33.558 1.252 1.00 67.88 290 LEU A C 1
ATOM 2253 O O . LEU A 1 290 ? 12.786 -32.929 0.365 1.00 67.88 290 LEU A O 1
ATOM 2257 N N . ASP A 1 291 ? 11.650 -34.740 1.027 1.00 70.44 291 ASP A N 1
ATOM 2258 C CA . ASP A 1 291 ? 11.589 -35.422 -0.266 1.00 70.44 291 ASP A CA 1
ATOM 2259 C C . ASP A 1 291 ? 10.769 -34.642 -1.306 1.00 70.44 291 ASP A C 1
ATOM 2261 O O . ASP A 1 291 ? 11.239 -34.466 -2.434 1.00 70.44 291 ASP A O 1
ATOM 2265 N N . VAL A 1 292 ? 9.617 -34.089 -0.908 1.00 73.75 292 VAL A N 1
ATOM 2266 C CA . VAL A 1 292 ? 8.766 -33.209 -1.728 1.00 73.75 292 VAL A CA 1
ATOM 2267 C C . VAL A 1 292 ? 9.503 -31.922 -2.085 1.00 73.75 292 VAL A C 1
ATOM 2269 O O . VAL A 1 292 ? 9.527 -31.526 -3.253 1.00 73.75 292 VAL A O 1
ATOM 2272 N N . ILE A 1 293 ? 10.171 -31.292 -1.111 1.00 76.12 293 ILE A N 1
ATOM 2273 C CA . ILE A 1 293 ? 10.965 -30.082 -1.368 1.00 76.12 293 ILE A CA 1
ATOM 2274 C C . ILE A 1 293 ? 12.098 -30.403 -2.354 1.00 76.12 293 ILE A C 1
ATOM 2276 O O . ILE A 1 293 ? 12.303 -29.676 -3.326 1.00 76.12 293 ILE A O 1
ATOM 2280 N N . CYS A 1 294 ? 12.815 -31.514 -2.153 1.00 71.12 294 CYS A N 1
ATOM 2281 C CA . CYS A 1 294 ? 13.877 -31.940 -3.062 1.00 71.12 294 CYS A CA 1
ATOM 2282 C C . CYS A 1 294 ? 13.340 -32.236 -4.471 1.00 71.12 294 CYS A C 1
ATOM 2284 O O . CYS A 1 294 ? 13.979 -31.865 -5.451 1.00 71.12 294 CYS A O 1
ATOM 2286 N N . ALA A 1 295 ? 12.181 -32.887 -4.605 1.00 70.62 295 ALA A N 1
ATOM 2287 C CA . ALA A 1 295 ? 11.558 -33.174 -5.898 1.00 70.62 295 ALA A CA 1
ATOM 2288 C C . ALA A 1 295 ? 11.141 -31.892 -6.641 1.00 70.62 295 ALA A C 1
ATOM 2290 O O . ALA A 1 295 ? 11.494 -31.720 -7.808 1.00 70.62 295 ALA A O 1
ATOM 2291 N N . ALA A 1 296 ? 10.491 -30.946 -5.955 1.00 73.56 296 ALA A N 1
ATOM 2292 C CA . ALA A 1 296 ? 10.061 -29.666 -6.526 1.00 73.56 296 ALA A CA 1
ATOM 2293 C C . ALA A 1 296 ? 11.229 -28.780 -7.005 1.00 73.56 296 ALA A C 1
ATOM 2295 O O . ALA A 1 296 ? 11.066 -27.933 -7.891 1.00 73.56 296 ALA A O 1
ATOM 2296 N N . LEU A 1 297 ? 12.414 -28.964 -6.416 1.00 73.50 297 LEU A N 1
ATOM 2297 C CA . LEU A 1 297 ? 13.641 -28.265 -6.796 1.00 73.50 297 LEU A CA 1
ATOM 2298 C C . LEU A 1 297 ? 14.501 -29.027 -7.816 1.00 73.50 297 LEU A C 1
ATOM 2300 O O . LEU A 1 297 ? 15.501 -28.469 -8.248 1.00 73.50 297 LEU A O 1
ATOM 2304 N N . ARG A 1 298 ? 14.143 -30.267 -8.186 1.00 66.62 298 ARG A N 1
ATOM 2305 C CA . ARG A 1 298 ? 14.867 -31.123 -9.149 1.00 66.62 298 ARG A CA 1
ATOM 2306 C C . ARG A 1 298 ? 14.265 -31.154 -10.557 1.00 66.62 298 ARG A C 1
ATOM 2308 O O . ARG A 1 298 ? 14.840 -31.820 -11.412 1.00 66.62 298 ARG A O 1
ATOM 2315 N N . SER A 1 299 ? 13.123 -30.510 -10.799 1.00 60.81 299 SER A N 1
ATOM 2316 C CA . SER A 1 299 ? 12.392 -30.627 -12.070 1.00 60.81 299 SER A CA 1
ATOM 2317 C C . SER A 1 299 ? 13.248 -30.264 -13.294 1.00 60.81 299 SER A C 1
ATOM 2319 O O . SER A 1 299 ? 14.202 -29.493 -13.190 1.00 60.81 299 SER A O 1
ATOM 2321 N N . ALA A 1 300 ? 12.888 -30.797 -14.469 1.00 53.56 300 ALA A N 1
ATOM 2322 C CA . ALA A 1 300 ? 13.610 -30.571 -15.729 1.00 53.56 300 ALA A CA 1
ATOM 2323 C C . ALA A 1 300 ? 13.756 -29.078 -16.093 1.00 53.56 300 ALA A C 1
ATOM 2325 O O . ALA A 1 300 ? 14.743 -28.681 -16.704 1.00 53.56 300 ALA A O 1
ATOM 2326 N N . GLU A 1 301 ? 12.815 -28.240 -15.652 1.00 56.03 301 GLU A N 1
ATOM 2327 C CA . GLU A 1 301 ? 12.864 -26.782 -15.817 1.00 56.03 301 GLU A CA 1
ATOM 2328 C C . GLU A 1 301 ? 13.869 -26.087 -14.879 1.00 56.03 301 GLU A C 1
ATOM 2330 O O . GLU A 1 301 ? 14.238 -24.936 -15.110 1.00 56.03 301 GLU A O 1
ATOM 2335 N N . ARG A 1 302 ? 14.285 -26.738 -13.782 1.00 58.00 302 ARG A N 1
ATOM 2336 C CA . ARG A 1 302 ? 15.122 -26.159 -12.716 1.00 58.00 302 ARG A CA 1
ATOM 2337 C C . ARG A 1 302 ? 16.031 -27.226 -12.071 1.00 58.00 302 ARG A C 1
ATOM 2339 O O . ARG A 1 302 ? 15.878 -27.494 -10.882 1.00 58.00 302 ARG A O 1
ATOM 2346 N N . PRO A 1 303 ? 16.976 -27.843 -12.804 1.00 56.69 303 PRO A N 1
ATOM 2347 C CA . PRO A 1 303 ? 17.781 -28.939 -12.268 1.00 56.69 303 PRO A CA 1
ATOM 2348 C C . PRO A 1 303 ? 18.672 -28.484 -11.098 1.00 56.69 303 PRO A C 1
ATOM 2350 O O . PRO A 1 303 ? 19.372 -27.469 -11.181 1.00 56.69 303 PRO A O 1
ATOM 2353 N N . LEU A 1 304 ? 18.681 -29.258 -10.002 1.00 54.78 304 LEU A N 1
ATOM 2354 C CA . LEU A 1 304 ? 19.654 -29.085 -8.919 1.00 54.78 304 LEU A CA 1
ATOM 2355 C C . LEU A 1 304 ? 21.066 -29.278 -9.490 1.00 54.78 304 LEU A C 1
ATOM 2357 O O . LEU A 1 304 ? 21.370 -30.329 -10.055 1.00 54.78 304 LEU A O 1
ATOM 2361 N N . LYS A 1 305 ? 21.968 -28.307 -9.288 1.00 53.31 305 LYS A N 1
ATOM 2362 C CA . LYS A 1 305 ? 23.406 -28.593 -9.415 1.00 53.31 305 LYS A CA 1
ATOM 2363 C C . LYS A 1 305 ? 23.765 -29.640 -8.358 1.00 53.31 305 LYS A C 1
ATOM 2365 O O . LYS A 1 305 ? 23.204 -29.610 -7.265 1.00 53.31 305 LYS A O 1
ATOM 2370 N N . GLN A 1 306 ? 24.677 -30.545 -8.702 1.00 43.22 306 GLN A N 1
ATOM 2371 C CA . GLN A 1 306 ? 24.948 -31.871 -8.114 1.00 43.22 306 GLN A CA 1
ATOM 2372 C C . GLN A 1 306 ? 25.287 -31.941 -6.600 1.00 43.22 306 GLN A C 1
ATOM 2374 O O . GLN A 1 306 ? 25.849 -32.927 -6.143 1.00 43.22 306 GLN A O 1
ATOM 2379 N N . SER A 1 307 ? 24.973 -30.931 -5.786 1.00 44.09 307 SER A N 1
ATOM 2380 C CA . SER A 1 307 ? 25.371 -30.875 -4.378 1.00 44.09 307 SER A CA 1
ATOM 2381 C C . SER A 1 307 ? 24.469 -30.022 -3.468 1.00 44.09 307 SER A C 1
ATOM 2383 O O . SER A 1 307 ? 24.967 -29.525 -2.458 1.00 44.09 307 SER A O 1
ATOM 2385 N N . THR A 1 308 ? 23.196 -29.770 -3.798 1.00 54.91 308 THR A N 1
ATOM 2386 C CA . THR A 1 308 ? 22.293 -29.102 -2.840 1.00 54.91 308 THR A CA 1
ATOM 2387 C C . THR A 1 308 ? 21.788 -30.104 -1.809 1.00 54.91 308 THR A C 1
ATOM 2389 O O . THR A 1 308 ? 20.764 -30.751 -2.012 1.00 54.91 308 THR A O 1
ATOM 2392 N N . VAL A 1 309 ? 22.520 -30.249 -0.703 1.00 53.06 309 VAL A N 1
ATOM 2393 C CA . VAL A 1 309 ? 22.048 -31.020 0.454 1.00 53.06 309 VAL A CA 1
ATOM 2394 C C . VAL A 1 309 ? 21.104 -30.130 1.254 1.00 53.06 309 VAL A C 1
ATOM 2396 O O . VAL A 1 309 ? 21.493 -29.037 1.675 1.00 53.06 309 VAL A O 1
ATOM 2399 N N . MET A 1 310 ? 19.865 -30.591 1.428 1.00 62.00 310 MET A N 1
ATOM 2400 C CA . MET A 1 310 ? 18.854 -29.931 2.246 1.00 62.00 310 MET A CA 1
ATOM 2401 C C . MET A 1 310 ? 18.640 -30.733 3.529 1.00 62.00 310 MET A C 1
ATOM 2403 O O . MET A 1 310 ? 18.322 -31.917 3.461 1.00 62.00 310 MET A O 1
ATOM 2407 N N . TYR A 1 311 ? 18.815 -30.104 4.690 1.00 58.91 311 TYR A N 1
ATOM 2408 C CA . TYR A 1 311 ? 18.466 -30.705 5.981 1.00 58.91 311 TYR A CA 1
ATOM 2409 C C . TYR A 1 311 ? 17.307 -29.934 6.598 1.00 58.91 311 TYR A C 1
ATOM 2411 O O . TYR A 1 311 ? 17.380 -28.712 6.722 1.00 58.91 311 TYR A O 1
ATOM 2419 N N . VAL A 1 312 ? 16.248 -30.640 6.985 1.00 56.12 312 VAL A N 1
ATOM 2420 C CA . VAL A 1 312 ? 15.083 -30.055 7.654 1.00 56.12 312 VAL A CA 1
ATOM 2421 C C . VAL A 1 312 ? 15.162 -30.389 9.137 1.00 56.12 312 VAL A C 1
ATOM 2423 O O . VAL A 1 312 ? 15.211 -31.552 9.523 1.00 56.12 312 VAL A O 1
ATOM 2426 N N . HIS A 1 313 ? 15.178 -29.351 9.965 1.00 61.16 313 HIS A N 1
ATOM 2427 C CA . HIS A 1 313 ? 15.055 -29.447 11.413 1.00 61.16 313 HIS A CA 1
ATOM 2428 C C . HIS A 1 313 ? 13.706 -28.855 11.838 1.00 61.16 313 HIS A C 1
ATOM 2430 O O . HIS A 1 313 ? 13.101 -28.072 11.101 1.00 61.16 313 HIS A O 1
ATOM 2436 N N . SER A 1 314 ? 13.251 -29.153 13.056 1.00 55.19 314 SER A N 1
ATOM 2437 C CA . SER A 1 314 ? 12.016 -28.578 13.619 1.00 55.19 314 SER A CA 1
ATOM 2438 C C . SER A 1 314 ? 12.007 -27.041 13.653 1.00 55.19 314 SER A C 1
ATOM 2440 O O . SER A 1 314 ? 10.952 -26.427 13.761 1.00 55.19 314 SER A O 1
ATOM 2442 N N . SER A 1 315 ? 13.176 -26.410 13.532 1.00 52.84 315 SER A N 1
ATOM 2443 C CA . SER A 1 315 ? 13.381 -24.965 13.653 1.00 52.84 315 SER A CA 1
ATOM 2444 C C . SER A 1 315 ? 14.002 -24.297 12.415 1.00 52.84 315 SER A C 1
ATOM 2446 O O . SER A 1 315 ? 14.352 -23.117 12.481 1.00 52.84 315 SER A O 1
ATOM 2448 N N . GLY A 1 316 ? 14.134 -24.999 11.280 1.00 56.09 316 GLY A N 1
ATOM 2449 C CA . GLY A 1 316 ? 14.601 -24.389 10.028 1.00 56.09 316 GLY A CA 1
ATOM 2450 C C . GLY A 1 316 ? 15.073 -25.376 8.959 1.00 56.09 316 GLY A C 1
ATOM 2451 O O . GLY A 1 316 ? 15.031 -26.591 9.151 1.00 56.09 316 GLY A O 1
ATOM 2452 N N . ILE A 1 317 ? 15.568 -24.834 7.842 1.00 63.91 317 ILE A N 1
ATOM 2453 C CA . ILE A 1 317 ? 16.154 -25.600 6.733 1.00 63.91 317 ILE A CA 1
ATOM 2454 C C . ILE A 1 317 ? 17.606 -25.168 6.480 1.00 63.91 317 ILE A C 1
ATOM 2456 O O . ILE A 1 317 ? 17.918 -23.975 6.465 1.00 63.91 317 ILE A O 1
ATOM 2460 N N . ILE A 1 318 ? 18.503 -26.136 6.298 1.00 58.94 318 ILE A N 1
ATOM 2461 C CA . ILE A 1 318 ? 19.913 -25.915 5.953 1.00 58.94 318 ILE A CA 1
ATOM 2462 C C . ILE A 1 318 ? 20.106 -26.246 4.482 1.00 58.94 318 ILE A C 1
ATOM 2464 O O . ILE A 1 318 ? 19.697 -27.317 4.042 1.00 58.94 318 ILE A O 1
ATOM 2468 N N . LEU A 1 319 ? 20.755 -25.345 3.748 1.00 62.81 319 LEU A N 1
ATOM 2469 C CA . LEU A 1 319 ? 21.097 -25.519 2.340 1.00 62.81 319 LEU A CA 1
ATOM 2470 C C . LEU A 1 319 ? 22.618 -25.451 2.177 1.00 62.81 319 LEU A C 1
ATOM 2472 O O . LEU A 1 319 ? 23.241 -24.455 2.556 1.00 62.81 319 LEU A O 1
ATOM 2476 N N . ILE A 1 320 ? 23.218 -26.496 1.606 1.00 55.50 320 ILE A N 1
ATOM 2477 C CA . ILE A 1 320 ? 24.655 -26.547 1.293 1.00 55.50 320 ILE A CA 1
ATOM 2478 C C . ILE A 1 320 ? 24.822 -26.427 -0.227 1.00 55.50 320 ILE A C 1
ATOM 2480 O O . ILE A 1 320 ? 24.166 -27.148 -0.962 1.00 55.50 320 ILE A O 1
ATOM 2484 N N . SER A 1 321 ? 25.671 -25.519 -0.723 1.00 48.03 321 SER A N 1
ATOM 2485 C CA . SER A 1 321 ? 25.988 -25.363 -2.158 1.00 48.03 321 SER A CA 1
ATOM 2486 C C . SER A 1 321 ? 27.493 -25.569 -2.370 1.00 48.03 321 SER A C 1
ATOM 2488 O O . SER A 1 321 ? 28.282 -24.956 -1.661 1.00 48.03 321 SER A O 1
ATOM 2490 N N . SER A 1 322 ? 27.909 -26.373 -3.360 1.00 41.84 322 SER A N 1
ATOM 2491 C CA . SER A 1 322 ? 29.297 -26.878 -3.518 1.00 41.84 322 SER A CA 1
ATOM 2492 C C . SER A 1 322 ? 30.390 -25.848 -3.768 1.00 41.84 322 SER A C 1
ATOM 2494 O O . SER A 1 322 ? 31.561 -26.209 -3.737 1.00 41.84 322 SER A O 1
ATOM 2496 N N . THR A 1 323 ? 30.074 -24.584 -4.038 1.00 41.75 323 THR A N 1
ATOM 2497 C CA . THR A 1 323 ? 31.113 -23.641 -4.469 1.00 41.75 323 THR A CA 1
ATOM 2498 C C . THR A 1 323 ? 31.809 -22.887 -3.344 1.00 41.75 323 THR A C 1
ATOM 2500 O O . THR A 1 323 ? 32.849 -22.320 -3.622 1.00 41.75 323 THR A O 1
ATOM 2503 N N . PHE A 1 324 ? 31.325 -22.898 -2.099 1.00 36.56 324 PHE A N 1
ATOM 2504 C CA . PHE A 1 324 ? 32.064 -22.392 -0.930 1.00 36.56 324 PHE A CA 1
ATOM 2505 C C . PHE A 1 324 ? 31.501 -23.044 0.343 1.00 36.56 324 PHE A C 1
ATOM 2507 O O . PHE A 1 324 ? 30.285 -23.125 0.507 1.00 36.56 324 PHE A O 1
ATOM 2514 N N . PHE A 1 325 ? 32.382 -23.510 1.232 1.00 37.06 325 PHE A N 1
ATOM 2515 C CA . PHE A 1 325 ? 32.070 -24.155 2.516 1.00 37.06 325 PHE A CA 1
ATOM 2516 C C . PHE A 1 325 ? 31.426 -23.172 3.518 1.00 37.06 325 PHE A C 1
ATOM 2518 O O . PHE A 1 325 ? 32.038 -22.789 4.506 1.00 37.06 325 PHE A O 1
ATOM 2525 N N . LEU A 1 326 ? 30.186 -22.744 3.276 1.00 39.50 326 LEU A N 1
ATOM 2526 C CA . LEU A 1 326 ? 29.355 -22.088 4.288 1.00 39.50 326 LEU A CA 1
ATOM 2527 C C . LEU A 1 326 ? 27.904 -22.587 4.172 1.00 39.50 326 LEU A C 1
ATOM 2529 O O . LEU A 1 326 ? 27.196 -22.203 3.235 1.00 39.50 326 LEU A O 1
ATOM 2533 N N . PRO A 1 327 ? 27.440 -23.453 5.095 1.00 46.81 327 PRO A N 1
ATOM 2534 C CA . PRO A 1 327 ? 26.036 -23.835 5.164 1.00 46.81 327 PRO A CA 1
ATOM 2535 C C . PRO A 1 327 ? 25.183 -22.600 5.471 1.00 46.81 327 PRO A C 1
ATOM 2537 O O . PRO A 1 327 ? 25.431 -21.880 6.436 1.00 46.81 327 PRO A O 1
ATOM 2540 N N . SER A 1 328 ? 24.165 -22.343 4.648 1.00 50.28 328 SER A N 1
ATOM 2541 C CA . SER A 1 328 ? 23.185 -21.285 4.916 1.00 50.28 328 SER A CA 1
ATOM 2542 C C . SER A 1 328 ? 22.003 -21.890 5.669 1.00 50.28 328 SER A C 1
ATOM 2544 O O . SER A 1 328 ? 21.283 -22.722 5.117 1.00 50.28 328 SER A O 1
ATOM 2546 N N . ILE A 1 329 ? 21.809 -21.490 6.928 1.00 53.53 329 ILE A N 1
ATOM 2547 C CA . ILE A 1 329 ? 20.652 -21.893 7.738 1.0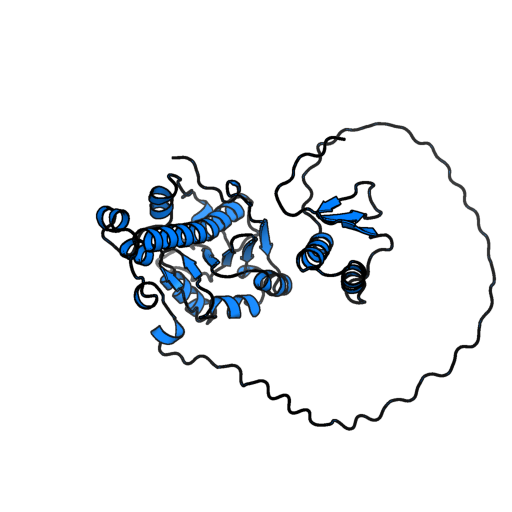0 53.53 329 ILE A CA 1
ATOM 2548 C C . ILE A 1 329 ? 19.566 -20.826 7.591 1.00 53.53 329 ILE A C 1
ATOM 2550 O O . ILE A 1 329 ? 19.773 -19.673 7.965 1.00 53.53 329 ILE A O 1
ATOM 2554 N N . LEU A 1 330 ? 18.399 -21.208 7.076 1.00 55.56 330 LEU A N 1
ATOM 2555 C CA . LEU A 1 330 ? 17.221 -20.346 7.018 1.00 55.56 330 LEU A CA 1
ATOM 2556 C C . LEU A 1 330 ? 16.279 -20.694 8.175 1.00 55.56 330 LEU A C 1
ATOM 2558 O O . LEU A 1 330 ? 15.858 -21.843 8.319 1.00 55.56 330 LEU A O 1
ATOM 2562 N N . ARG A 1 331 ? 15.964 -19.695 9.007 1.00 51.84 331 ARG A N 1
ATOM 2563 C CA . ARG A 1 331 ? 15.081 -19.811 10.178 1.00 51.84 331 ARG A CA 1
ATOM 2564 C C . ARG A 1 331 ? 13.906 -18.839 10.084 1.00 51.84 331 ARG A C 1
ATOM 2566 O O . ARG A 1 331 ? 14.052 -17.777 9.479 1.00 51.84 331 ARG A O 1
ATOM 2573 N N . PRO A 1 332 ? 12.764 -19.155 10.711 1.00 42.81 332 PRO A N 1
ATOM 2574 C CA . PRO A 1 332 ? 11.698 -18.184 10.907 1.00 42.81 332 PRO A CA 1
ATOM 2575 C C . PRO A 1 332 ? 12.114 -17.154 11.978 1.00 42.81 332 PRO A C 1
ATOM 2577 O O . PRO A 1 332 ? 12.356 -17.518 13.124 1.00 42.81 332 PRO A O 1
ATOM 2580 N N . GLY A 1 333 ? 12.188 -15.866 11.623 1.00 46.78 333 GLY A N 1
ATOM 2581 C CA . GLY A 1 333 ? 12.477 -14.769 12.570 1.00 46.78 333 GLY A CA 1
ATOM 2582 C C . GLY A 1 333 ? 13.948 -14.319 12.619 1.00 46.78 333 GLY A C 1
ATOM 2583 O O . GLY A 1 333 ? 14.801 -14.948 11.995 1.00 46.78 333 GLY A O 1
ATOM 2584 N N . P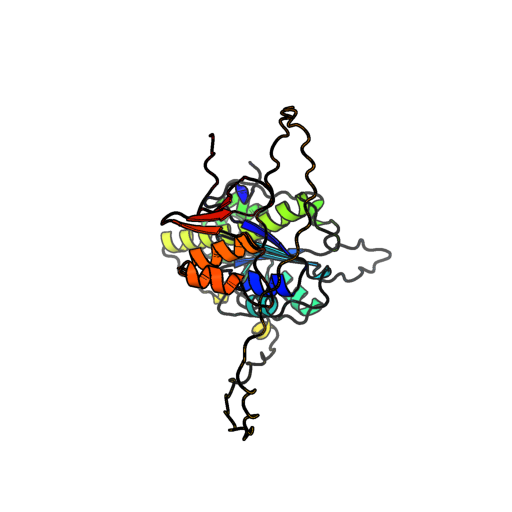RO A 1 334 ? 14.249 -13.169 13.261 1.00 33.78 334 PRO A N 1
ATOM 2585 C CA . PRO A 1 334 ? 15.411 -12.358 12.920 1.00 33.78 334 PRO A CA 1
ATOM 2586 C C . PRO A 1 334 ? 16.722 -13.059 13.271 1.00 33.78 334 PRO A C 1
ATOM 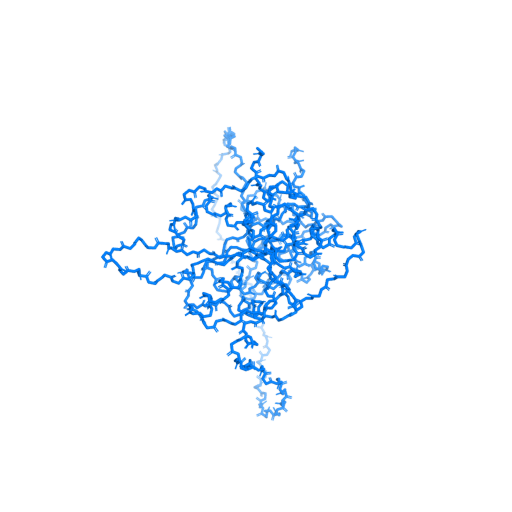2588 O O . PRO A 1 334 ? 16.824 -13.752 14.279 1.00 33.78 334 PRO A O 1
ATOM 2591 N N . LEU A 1 335 ? 17.716 -12.828 12.411 1.00 33.16 335 LEU A N 1
ATOM 2592 C CA . LEU A 1 335 ? 19.109 -13.250 12.536 1.00 33.16 335 LEU A CA 1
ATOM 2593 C C . LEU A 1 335 ? 19.631 -13.009 13.960 1.00 33.16 335 LEU A C 1
ATOM 2595 O O . LEU A 1 335 ? 20.034 -11.901 14.309 1.00 33.16 335 LEU A O 1
ATOM 2599 N N . VAL A 1 336 ? 19.636 -14.064 14.770 1.00 30.16 336 VAL A N 1
ATOM 2600 C CA . VAL A 1 336 ? 20.477 -14.138 15.961 1.00 30.16 336 VAL A CA 1
ATOM 2601 C C . VAL A 1 336 ? 21.866 -14.539 15.479 1.00 30.16 336 VAL A C 1
ATOM 2603 O O . VAL A 1 336 ? 22.016 -15.510 14.736 1.00 30.16 336 VAL A O 1
ATOM 2606 N N . ASN A 1 337 ? 22.849 -13.729 15.866 1.00 29.67 337 ASN A N 1
ATOM 2607 C CA . ASN A 1 337 ? 24.269 -13.876 15.567 1.00 29.67 337 ASN A CA 1
ATOM 2608 C C . ASN A 1 337 ? 24.748 -15.326 15.705 1.00 29.67 337 ASN A C 1
ATOM 2610 O O . ASN A 1 337 ? 24.537 -15.948 16.743 1.00 29.67 337 ASN A O 1
ATOM 2614 N N . TYR A 1 338 ? 25.482 -15.809 14.705 1.00 26.56 338 TYR A N 1
ATOM 2615 C CA . TYR A 1 338 ? 26.371 -16.951 14.872 1.00 26.56 338 TYR A CA 1
ATOM 2616 C C . TYR A 1 338 ? 27.812 -16.442 14.901 1.00 26.56 338 TYR A C 1
ATOM 2618 O O . TYR A 1 338 ? 28.422 -16.195 13.865 1.00 26.56 338 TYR A O 1
ATOM 2626 N N . TYR A 1 339 ? 28.319 -16.248 16.121 1.00 26.61 339 TYR A N 1
ATOM 2627 C CA . TYR A 1 339 ? 29.697 -16.607 16.433 1.00 26.61 339 TYR A CA 1
ATOM 2628 C C . TYR A 1 339 ? 29.752 -18.136 16.457 1.00 26.61 339 TYR A C 1
ATOM 2630 O O . TYR A 1 339 ? 28.981 -18.738 17.202 1.00 26.61 339 TYR A O 1
ATOM 2638 N N . PHE A 1 340 ? 30.567 -18.725 15.586 1.00 30.22 340 PHE A N 1
ATOM 2639 C CA . PHE A 1 340 ? 31.605 -19.726 15.860 1.00 30.22 340 PHE A CA 1
ATOM 2640 C C . PHE A 1 340 ? 32.335 -20.025 14.552 1.00 30.22 340 PHE A C 1
ATOM 2642 O O . PHE A 1 340 ? 31.640 -20.279 13.541 1.00 30.22 340 PHE A O 1
#